Protein AF-A0A1I5XW73-F1 (afdb_monomer)

InterPro domains:
  IPR007391 Vancomycin resistance VanW [PF04294] (119-240)
  IPR052913 Glycopeptide antibiotic resistance protein [PTHR35788] (119-241)

Organism: NCBI:txid43305

Solvent-accessible surface area (backbone atoms only — not comparable to full-atom values): 15837 Å² total; per-residue (Å²): 142,83,87,84,86,82,84,82,87,84,82,80,87,82,85,82,83,84,82,82,81,89,79,90,81,84,90,83,84,87,84,89,81,87,82,86,84,86,81,91,80,84,90,79,90,80,83,88,81,93,74,89,74,82,74,78,79,76,79,82,76,82,75,78,76,85,79,76,95,74,77,87,69,79,77,75,73,60,72,89,82,86,84,86,69,89,75,71,63,77,82,40,89,79,59,76,77,68,48,72,42,77,56,11,62,27,78,40,66,56,71,69,72,86,41,58,48,22,50,49,16,24,51,38,39,34,57,53,46,36,71,41,72,41,41,56,72,34,68,50,46,50,44,67,61,55,36,72,62,29,44,56,95,72,71,28,42,69,10,64,41,98,94,52,72,39,52,30,13,41,33,44,59,53,43,20,31,46,50,46,3,36,51,61,45,65,42,44,77,75,40,74,35,51,61,94,60,82,60,94,87,45,63,84,81,69,44,26,32,60,36,59,94,79,70,39,40,43,24,36,27,32,82,49,98,51,58,30,32,34,42,43,52,69,63,98,66,24,38,42,25,31,32,27,35,66,68,128

Secondary structure (DSSP, 8-state):
--PPP------PPPP----PPP--------------------------------PPPPP----PPPPP-------PPPPS----S----TTSTTTTT--EEEEEEEEEE--STT-HHHHHHHHHHHHHHTTEEE-TT-EEEHHHHH-TT--GGGT--EEEETTEEEETTTHHHHHHHHHHHHHHTT-EEEE----SS--SSS-TT-S---BTTTTB--EEE--SSS-EEEEEEE-SSEEEEEEEEE--

pLDDT: mean 72.55, std 27.18, range [29.97, 98.81]

Radius of gyration: 30.23 Å; Cα contacts (8 Å, |Δi|>4): 359; chains: 1; bounding box: 80×69×90 Å

Structure (mmCIF, N/CA/C/O backbone):
data_AF-A0A1I5XW73-F1
#
_entry.id   AF-A0A1I5XW73-F1
#
loop_
_atom_site.group_PDB
_atom_site.id
_atom_site.type_symbol
_atom_site.label_atom_id
_atom_site.label_alt_id
_atom_site.label_comp_id
_atom_site.label_asym_id
_atom_site.label_entity_id
_atom_site.label_seq_id
_atom_site.pdbx_PDB_ins_code
_atom_site.Cartn_x
_atom_site.Cartn_y
_atom_site.Cartn_z
_atom_site.occupancy
_atom_site.B_iso_or_equiv
_atom_site.auth_seq_id
_atom_site.auth_comp_id
_atom_site.auth_asym_id
_atom_site.auth_atom_id
_atom_site.pdbx_PDB_model_num
ATOM 1 N N . MET A 1 1 ? 64.856 3.726 38.995 1.00 43.25 1 MET A N 1
ATOM 2 C CA . MET A 1 1 ? 63.694 3.183 38.260 1.00 43.25 1 MET A CA 1
ATOM 3 C C . MET A 1 1 ? 64.147 2.862 36.841 1.00 43.25 1 MET A C 1
ATOM 5 O O . MET A 1 1 ? 64.568 3.772 36.145 1.00 43.25 1 MET A O 1
ATOM 9 N N . LYS A 1 2 ? 64.192 1.581 36.454 1.00 43.78 2 LYS A N 1
ATOM 10 C CA . LYS A 1 2 ? 64.576 1.123 35.105 1.00 43.78 2 LYS A CA 1
ATOM 11 C C . LYS A 1 2 ? 63.394 0.325 34.548 1.00 43.78 2 LYS A C 1
ATOM 13 O O . LYS A 1 2 ? 63.005 -0.669 35.155 1.00 43.78 2 LYS A O 1
ATOM 18 N N . GLY A 1 3 ? 62.781 0.835 33.480 1.00 43.75 3 GLY A N 1
ATOM 19 C CA . GLY A 1 3 ? 61.578 0.279 32.857 1.00 43.75 3 GLY A CA 1
ATOM 20 C C . GLY A 1 3 ? 61.867 -1.014 32.094 1.00 43.75 3 GLY A C 1
ATOM 21 O O . GLY A 1 3 ? 62.906 -1.140 31.451 1.00 43.75 3 GLY A O 1
ATOM 22 N N . LYS A 1 4 ? 60.948 -1.979 32.194 1.00 53.97 4 LYS A N 1
ATOM 23 C CA . LYS A 1 4 ? 60.949 -3.223 31.416 1.00 53.97 4 LYS A CA 1
ATOM 24 C C . LYS A 1 4 ? 60.218 -2.977 30.093 1.00 53.97 4 LYS A C 1
ATOM 26 O O . LYS A 1 4 ? 59.090 -2.498 30.110 1.00 53.97 4 LYS A O 1
ATOM 31 N N . ILE A 1 5 ? 60.860 -3.315 28.977 1.00 49.81 5 ILE A N 1
ATOM 32 C CA . ILE A 1 5 ? 60.261 -3.326 27.637 1.00 49.81 5 ILE A CA 1
ATOM 33 C C . ILE A 1 5 ? 59.627 -4.706 27.432 1.00 49.81 5 ILE A C 1
ATOM 35 O O . ILE A 1 5 ? 60.302 -5.723 27.584 1.00 49.81 5 ILE A O 1
ATOM 39 N N . LEU A 1 6 ? 58.329 -4.733 27.131 1.00 48.38 6 LEU A N 1
ATOM 40 C CA . LEU A 1 6 ? 57.555 -5.939 26.842 1.00 48.38 6 LEU A CA 1
ATOM 41 C C . LEU A 1 6 ? 57.475 -6.099 25.316 1.00 48.38 6 LEU A C 1
ATOM 43 O O . LEU A 1 6 ? 56.865 -5.274 24.642 1.00 48.38 6 LEU A O 1
ATOM 47 N N . GLY A 1 7 ? 58.139 -7.120 24.771 1.00 45.47 7 GLY A N 1
ATOM 48 C CA . GLY A 1 7 ? 58.078 -7.453 23.347 1.00 45.47 7 GLY A CA 1
ATOM 49 C C . GLY A 1 7 ? 56.789 -8.204 23.017 1.00 45.47 7 GLY A C 1
ATOM 50 O O . GLY A 1 7 ? 56.508 -9.236 23.621 1.00 45.47 7 GLY A O 1
ATOM 51 N N . VAL A 1 8 ? 56.016 -7.683 22.064 1.00 43.50 8 VAL A N 1
ATOM 52 C CA . VAL A 1 8 ? 54.828 -8.339 21.503 1.00 43.50 8 VAL A CA 1
ATOM 53 C C . VAL A 1 8 ? 55.266 -9.197 20.315 1.00 43.50 8 VAL A C 1
ATOM 55 O O 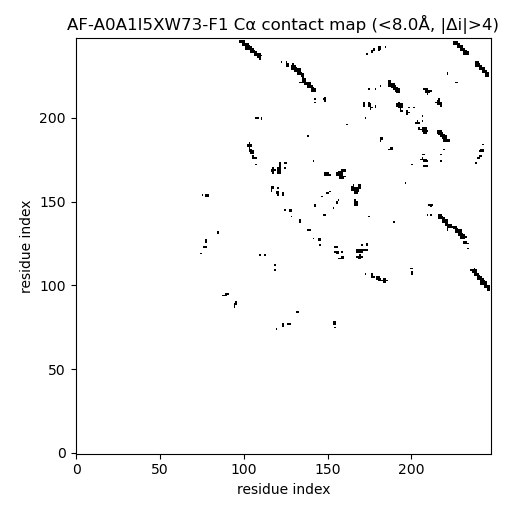. VAL A 1 8 ? 55.826 -8.687 19.347 1.00 43.50 8 VAL A O 1
ATOM 58 N N . LEU A 1 9 ? 55.029 -10.506 20.408 1.00 39.03 9 LEU A N 1
ATOM 59 C CA . LEU A 1 9 ? 55.245 -11.484 19.343 1.00 39.03 9 LEU A CA 1
ATOM 60 C C . LEU A 1 9 ? 53.989 -11.531 18.461 1.00 39.03 9 LEU A C 1
ATOM 62 O O . LEU A 1 9 ? 52.942 -11.995 18.906 1.00 39.03 9 LEU A O 1
ATOM 66 N N . VAL A 1 10 ? 54.087 -11.047 17.224 1.00 40.25 10 VAL A N 1
ATOM 67 C CA . VAL A 1 10 ? 53.017 -11.152 16.220 1.00 40.25 10 VAL A CA 1
ATOM 68 C C . VAL A 1 10 ? 53.246 -12.427 15.410 1.00 40.25 10 VAL A C 1
ATOM 70 O O . VAL A 1 10 ? 54.240 -12.543 14.699 1.00 40.25 10 VAL A O 1
ATOM 73 N N . VAL A 1 11 ? 52.338 -13.393 15.541 1.00 44.75 11 VAL A N 1
ATOM 74 C CA . VAL A 1 11 ? 52.328 -14.639 14.762 1.00 44.75 11 VAL A CA 1
ATOM 75 C C . VAL A 1 11 ? 51.370 -14.450 13.585 1.00 44.75 11 VAL A C 1
ATOM 77 O O . VAL A 1 11 ? 50.167 -14.311 13.794 1.00 44.75 11 VAL A O 1
ATOM 80 N N . LEU A 1 12 ? 51.893 -14.425 12.356 1.00 39.06 12 LEU A N 1
ATOM 81 C CA . LEU A 1 12 ? 51.082 -14.460 11.134 1.00 39.06 12 LEU A CA 1
ATOM 82 C C . LEU A 1 12 ? 50.777 -15.915 10.736 1.00 39.06 12 LEU A C 1
ATOM 84 O O . LEU A 1 12 ? 51.707 -16.725 10.695 1.00 39.06 12 LEU A O 1
ATOM 88 N N . PRO A 1 13 ? 49.524 -16.260 10.385 1.00 49.78 13 PRO A N 1
ATOM 89 C CA . PRO A 1 13 ? 49.202 -17.566 9.836 1.00 49.78 13 PRO A CA 1
ATOM 90 C C . PRO A 1 13 ? 49.558 -17.661 8.344 1.00 49.78 13 PRO A C 1
ATOM 92 O O . PRO A 1 13 ? 49.331 -16.762 7.538 1.00 49.78 13 PRO A O 1
ATOM 95 N N . MET A 1 14 ? 50.147 -18.807 8.034 1.00 44.94 14 MET A N 1
ATOM 96 C CA . MET A 1 14 ? 50.734 -19.268 6.784 1.00 44.94 14 MET A CA 1
ATOM 97 C C . MET A 1 14 ? 49.640 -19.581 5.744 1.00 44.94 14 MET A C 1
ATOM 99 O O . MET A 1 14 ? 48.806 -20.456 5.968 1.00 44.94 14 MET A O 1
ATOM 103 N N . PHE A 1 15 ? 49.646 -18.887 4.602 1.00 39.47 15 PHE A N 1
ATOM 104 C CA . PHE A 1 15 ? 48.802 -19.218 3.447 1.00 39.47 15 PHE A CA 1
ATOM 105 C C . PHE A 1 15 ? 49.288 -20.528 2.802 1.00 39.47 15 PHE A C 1
ATOM 107 O O . PHE A 1 15 ? 50.402 -20.594 2.284 1.00 39.47 15 PHE A O 1
ATOM 114 N N . CYS A 1 16 ? 48.451 -21.569 2.815 1.00 36.56 16 CYS A N 1
ATOM 115 C CA . CYS A 1 16 ? 48.627 -22.754 1.973 1.00 36.56 16 CYS A CA 1
ATOM 116 C C . CYS A 1 16 ? 48.045 -22.476 0.583 1.00 36.56 16 CYS A C 1
ATOM 118 O O . CYS A 1 16 ? 46.832 -22.362 0.428 1.00 36.56 16 CYS A O 1
ATOM 120 N N . ALA A 1 17 ? 48.911 -22.394 -0.426 1.00 38.38 17 ALA A N 1
ATOM 121 C CA . ALA A 1 17 ? 48.521 -22.465 -1.827 1.00 38.38 17 ALA A CA 1
ATOM 122 C C . ALA A 1 17 ? 48.407 -23.942 -2.236 1.00 38.38 17 ALA A C 1
ATOM 124 O O . ALA A 1 17 ? 49.374 -24.694 -2.129 1.00 38.38 17 ALA A O 1
ATOM 125 N N . VAL A 1 18 ? 47.229 -24.356 -2.705 1.00 38.38 18 VAL A N 1
ATOM 126 C CA . VAL A 1 18 ? 47.035 -25.639 -3.389 1.00 38.38 18 VAL A CA 1
ATOM 127 C C . VAL A 1 18 ? 47.085 -25.361 -4.886 1.00 38.38 18 VAL A C 1
ATOM 129 O O . VAL A 1 18 ? 46.189 -24.735 -5.444 1.00 38.38 18 VA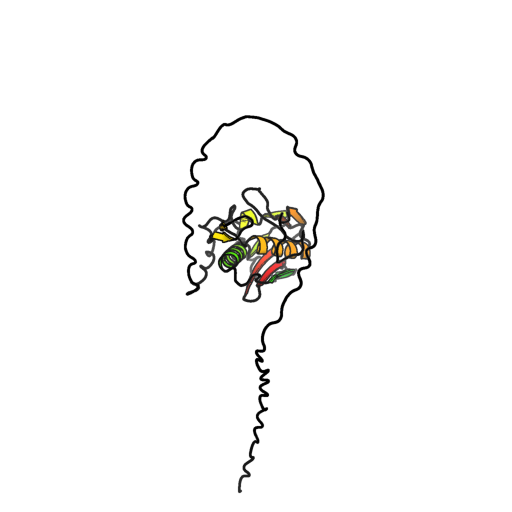L A O 1
ATOM 132 N N . SER A 1 19 ? 48.158 -25.808 -5.531 1.00 35.31 19 SER A N 1
ATOM 133 C CA . SER A 1 19 ? 48.283 -25.864 -6.986 1.00 35.31 19 SER A CA 1
ATOM 134 C C . SER A 1 19 ? 47.970 -27.292 -7.422 1.00 35.31 19 SER A C 1
ATOM 136 O O . SER A 1 19 ? 48.725 -28.208 -7.101 1.00 35.31 19 SER A O 1
ATOM 138 N N . ILE A 1 20 ? 46.860 -27.495 -8.130 1.00 41.53 20 ILE A N 1
ATOM 139 C CA . ILE A 1 20 ? 46.564 -28.766 -8.800 1.00 41.53 20 ILE A CA 1
ATOM 140 C C . ILE A 1 20 ? 46.953 -28.579 -10.265 1.00 41.53 20 ILE A C 1
ATOM 142 O O . ILE A 1 20 ? 46.466 -27.667 -10.932 1.00 41.53 20 ILE A O 1
ATOM 146 N N . GLY A 1 21 ? 47.924 -29.375 -10.708 1.00 34.03 21 GLY A N 1
ATOM 147 C CA . GLY A 1 21 ? 48.543 -29.272 -12.022 1.00 34.03 21 GLY A CA 1
ATOM 148 C C . GLY A 1 21 ? 47.618 -29.695 -13.161 1.00 34.03 21 GLY A C 1
ATOM 149 O O . GLY A 1 21 ? 46.856 -30.652 -13.040 1.00 34.03 21 GLY A O 1
ATOM 150 N N . PHE A 1 22 ? 47.747 -28.984 -14.280 1.00 34.38 22 PHE A N 1
ATOM 151 C CA . PHE A 1 22 ? 47.297 -29.414 -15.598 1.00 34.38 22 PHE A CA 1
ATOM 152 C C . PHE A 1 22 ? 48.170 -30.582 -16.073 1.00 34.38 22 PHE A C 1
ATOM 154 O O . PHE A 1 22 ? 49.394 -30.462 -16.126 1.00 34.38 22 PHE A O 1
ATOM 161 N N . GLY A 1 23 ? 47.535 -31.700 -16.418 1.00 32.16 23 GLY A N 1
ATOM 162 C CA . GLY A 1 23 ? 48.134 -32.773 -17.201 1.00 32.16 23 GLY A CA 1
ATOM 163 C C . GLY A 1 23 ? 47.393 -32.881 -18.527 1.00 32.16 23 GLY A C 1
ATOM 164 O O . GLY A 1 23 ? 46.221 -33.245 -18.533 1.00 32.16 23 GLY A O 1
ATOM 165 N N . ASP A 1 24 ? 48.076 -32.562 -19.624 1.00 33.88 24 ASP A N 1
ATOM 166 C CA . ASP A 1 24 ? 47.667 -32.939 -20.976 1.00 33.88 24 ASP A CA 1
ATOM 167 C C . ASP A 1 24 ? 48.139 -34.369 -21.246 1.00 33.88 24 ASP A C 1
ATOM 169 O O . ASP A 1 24 ? 49.329 -34.649 -21.107 1.00 33.88 24 ASP A O 1
ATOM 173 N N . LEU A 1 25 ? 47.232 -35.252 -21.670 1.00 37.66 25 LEU A N 1
ATOM 174 C CA . LEU A 1 25 ? 47.558 -36.455 -22.438 1.00 37.66 25 LEU A CA 1
ATOM 175 C C . LEU A 1 25 ? 46.396 -36.798 -23.385 1.00 37.66 25 LEU A C 1
ATOM 177 O O . LEU A 1 25 ? 45.222 -36.615 -23.074 1.00 37.66 25 LEU A O 1
ATOM 181 N N . GLU A 1 26 ? 46.786 -37.226 -24.578 1.00 36.25 26 GLU A N 1
ATOM 182 C CA . GLU A 1 26 ? 46.028 -37.245 -25.824 1.00 36.25 26 GLU A CA 1
ATOM 183 C C . GLU A 1 26 ? 45.000 -38.390 -25.973 1.00 36.25 26 GLU A C 1
ATOM 185 O O . GLU A 1 26 ? 45.101 -39.439 -25.348 1.00 36.25 26 GLU A O 1
ATOM 190 N N . LYS A 1 27 ? 44.048 -38.140 -26.888 1.00 33.22 27 LYS A N 1
ATOM 191 C CA . LYS A 1 27 ? 43.270 -39.037 -27.777 1.00 33.22 27 LYS A CA 1
ATOM 192 C C . LYS A 1 27 ? 43.314 -40.566 -27.568 1.00 33.22 27 LYS A C 1
ATOM 194 O O . LYS A 1 27 ? 44.326 -41.191 -27.849 1.00 33.22 27 LYS A O 1
ATOM 199 N N . GLU A 1 28 ? 42.116 -41.147 -27.449 1.00 34.81 28 GLU A N 1
ATOM 200 C CA . GLU A 1 28 ? 41.615 -42.313 -28.217 1.00 34.81 28 GLU A CA 1
ATOM 201 C C . GLU A 1 28 ? 40.069 -42.309 -28.118 1.00 34.81 28 GLU A C 1
ATOM 203 O O . GLU A 1 28 ? 39.517 -42.147 -27.037 1.00 34.81 28 GLU A O 1
ATOM 208 N N . SER A 1 29 ? 39.338 -42.072 -29.212 1.00 31.78 29 SER A N 1
ATOM 209 C CA . SER A 1 29 ? 38.789 -43.035 -30.189 1.00 31.78 29 SER A CA 1
ATOM 210 C C . SER A 1 29 ? 37.508 -43.755 -29.736 1.00 31.78 29 SER A C 1
ATOM 212 O O . SER A 1 29 ? 37.549 -44.620 -28.877 1.00 31.78 29 SER A O 1
ATOM 214 N N . SER A 1 30 ? 36.415 -43.395 -30.427 1.00 36.06 30 SER A N 1
ATOM 215 C CA . SER A 1 30 ? 35.191 -44.155 -30.745 1.00 36.06 30 SER A CA 1
ATOM 216 C C . SER A 1 30 ? 34.484 -44.944 -29.638 1.00 36.06 30 SER A C 1
ATOM 218 O O . SER A 1 30 ? 34.977 -45.980 -29.225 1.00 36.06 30 SER A O 1
ATOM 220 N N . ASP A 1 31 ? 33.239 -44.560 -29.334 1.00 41.25 31 ASP A N 1
ATOM 221 C CA . ASP A 1 31 ? 32.102 -45.457 -29.576 1.00 41.25 31 ASP A CA 1
ATOM 222 C C . ASP A 1 31 ? 30.777 -44.686 -29.671 1.00 41.25 31 ASP A C 1
ATOM 224 O O . ASP A 1 31 ? 30.403 -43.877 -28.822 1.00 41.25 31 ASP A O 1
ATOM 228 N N . ASN A 1 32 ? 30.099 -44.926 -30.790 1.00 36.19 32 ASN A N 1
ATOM 229 C CA . ASN A 1 32 ? 28.805 -44.385 -31.173 1.00 36.19 32 ASN A CA 1
ATOM 230 C C . ASN A 1 32 ? 27.717 -45.246 -30.517 1.00 36.19 32 ASN A C 1
ATOM 232 O O . ASN A 1 32 ? 27.567 -46.413 -30.878 1.00 36.19 32 ASN A O 1
ATOM 236 N N . HIS A 1 33 ? 26.899 -44.672 -29.636 1.00 38.00 33 HIS A N 1
ATOM 237 C CA . HIS A 1 33 ? 25.618 -45.273 -29.266 1.00 38.00 33 HIS A CA 1
ATOM 238 C C . HIS A 1 33 ? 24.476 -44.297 -29.538 1.00 38.00 33 HIS A C 1
ATOM 240 O O . HIS A 1 33 ? 24.115 -43.441 -28.738 1.00 38.00 33 HIS A O 1
ATOM 246 N N . THR A 1 34 ? 23.915 -44.465 -30.732 1.00 31.88 34 THR A N 1
ATOM 247 C CA . THR A 1 34 ? 22.598 -44.000 -31.153 1.00 31.88 34 THR A CA 1
ATOM 248 C C . THR A 1 34 ? 21.509 -44.626 -30.284 1.00 31.88 34 THR A C 1
ATOM 250 O O . THR A 1 34 ? 21.434 -45.852 -30.191 1.00 31.88 34 THR A O 1
ATOM 253 N N . VAL A 1 35 ? 20.614 -43.808 -29.730 1.00 34.31 35 VAL A N 1
ATOM 254 C CA . VAL A 1 35 ? 19.293 -44.259 -29.272 1.00 34.31 35 VAL A CA 1
ATOM 255 C C . VAL A 1 35 ? 18.254 -43.639 -30.194 1.00 34.31 35 VAL A C 1
ATOM 257 O O . VAL A 1 35 ? 18.051 -42.428 -30.212 1.00 34.31 35 VAL A O 1
ATOM 260 N N . ALA A 1 36 ? 17.642 -44.502 -30.999 1.00 30.91 36 ALA A N 1
ATOM 261 C CA . ALA A 1 36 ? 16.490 -44.199 -31.824 1.00 30.91 36 ALA A CA 1
ATOM 262 C C . ALA A 1 36 ? 15.239 -44.053 -30.944 1.00 30.91 36 ALA A C 1
ATOM 264 O O . ALA A 1 36 ? 14.989 -44.883 -30.070 1.00 30.91 36 ALA A O 1
ATOM 265 N N . MET A 1 37 ? 14.427 -43.036 -31.223 1.00 34.88 37 MET A N 1
ATOM 266 C CA . MET A 1 37 ? 13.009 -43.027 -30.879 1.00 34.88 37 MET A CA 1
ATOM 267 C C . MET A 1 37 ? 12.220 -42.879 -32.178 1.00 34.88 37 MET A C 1
ATOM 269 O O . MET A 1 37 ? 12.105 -41.790 -32.731 1.00 34.88 37 MET A O 1
ATOM 273 N N . GLU A 1 38 ? 11.701 -44.000 -32.674 1.00 35.06 38 GLU A N 1
ATOM 274 C CA . GLU A 1 38 ? 10.617 -44.030 -33.652 1.00 35.06 38 GLU A CA 1
ATOM 275 C C . GLU A 1 38 ? 9.286 -44.182 -32.906 1.00 35.06 38 GLU A C 1
ATOM 277 O O . GLU A 1 38 ? 9.136 -45.077 -32.076 1.00 35.06 38 GLU A O 1
ATOM 282 N N . SER A 1 39 ? 8.291 -43.356 -33.240 1.00 36.34 39 SER A N 1
ATOM 283 C CA . SER A 1 39 ? 6.919 -43.847 -33.431 1.00 36.34 39 SER A CA 1
ATOM 284 C C . SER A 1 39 ? 6.085 -42.864 -34.264 1.00 36.34 39 SER A C 1
ATOM 286 O O . SER A 1 39 ? 5.735 -41.765 -33.852 1.00 36.34 39 SER A O 1
ATOM 288 N N . ALA A 1 40 ? 5.842 -43.317 -35.491 1.00 31.55 40 ALA A N 1
ATOM 289 C CA . ALA A 1 40 ? 4.712 -43.108 -36.390 1.00 31.55 40 ALA A CA 1
ATOM 290 C C . ALA A 1 40 ? 3.572 -42.149 -35.983 1.00 31.55 40 ALA A C 1
ATOM 292 O O . ALA A 1 40 ? 2.803 -42.435 -35.070 1.00 31.55 40 ALA A O 1
ATOM 293 N N . PHE A 1 41 ? 3.322 -41.157 -36.844 1.00 33.00 41 PHE A N 1
ATOM 294 C CA . PHE A 1 41 ? 1.968 -40.775 -37.262 1.00 33.00 41 PHE A CA 1
ATOM 295 C C . PHE A 1 41 ? 1.987 -40.453 -38.766 1.00 33.00 41 PHE A C 1
ATOM 297 O O . PHE A 1 41 ? 2.868 -39.743 -39.246 1.00 33.00 41 PHE A O 1
ATOM 304 N N . ALA A 1 42 ? 1.063 -41.054 -39.516 1.00 39.97 42 ALA A N 1
ATOM 305 C CA . ALA A 1 42 ? 0.963 -40.959 -40.973 1.00 39.97 42 ALA A CA 1
ATOM 306 C C . ALA A 1 42 ? 0.476 -39.568 -41.445 1.00 39.97 42 ALA A C 1
ATOM 308 O O . ALA A 1 42 ? -0.284 -38.924 -40.717 1.00 39.97 42 ALA A O 1
ATOM 309 N N . PRO A 1 43 ? 0.850 -39.117 -42.660 1.00 35.78 43 PRO A N 1
ATOM 310 C CA . PRO A 1 43 ? 0.364 -37.867 -43.234 1.00 35.78 43 PRO A CA 1
ATOM 311 C C . PRO A 1 43 ? -1.007 -38.085 -43.885 1.00 35.78 43 PRO A C 1
ATOM 313 O O . PRO A 1 43 ? -1.180 -39.028 -44.655 1.00 35.78 43 PRO A O 1
ATOM 316 N N . ASN A 1 44 ? -1.970 -37.209 -43.594 1.00 37.84 44 ASN A N 1
ATOM 317 C CA . ASN A 1 44 ? -3.206 -37.126 -44.364 1.00 37.84 44 ASN A CA 1
ATOM 318 C C . ASN A 1 44 ? -3.217 -35.816 -45.151 1.00 37.84 44 ASN A C 1
ATOM 320 O O . ASN A 1 44 ? -2.928 -34.744 -44.620 1.00 37.84 44 ASN A O 1
ATOM 324 N N . GLU A 1 45 ? -3.506 -35.964 -46.434 1.00 35.62 45 GLU A N 1
ATOM 325 C CA . GLU A 1 45 ? -3.534 -34.946 -47.470 1.00 35.62 45 GLU A CA 1
ATOM 326 C C . GLU A 1 45 ? -4.642 -33.918 -47.205 1.00 35.62 45 GLU A C 1
ATOM 328 O O . GLU A 1 45 ? -5.769 -34.268 -46.850 1.00 35.62 45 GLU A O 1
ATOM 333 N N . THR A 1 46 ? -4.364 -32.635 -47.428 1.00 41.09 46 THR A N 1
ATOM 334 C CA . THR A 1 46 ? -5.400 -31.686 -47.853 1.00 41.09 46 THR A CA 1
ATOM 335 C C . THR A 1 46 ? -4.754 -30.637 -48.745 1.00 41.09 46 THR A C 1
ATOM 337 O O . THR A 1 46 ? -3.870 -29.891 -48.328 1.00 41.09 46 THR A O 1
ATOM 340 N N . GLU A 1 47 ? -5.166 -30.648 -50.007 1.00 33.66 47 GLU A N 1
ATOM 341 C CA . GLU A 1 47 ? -4.737 -29.714 -51.034 1.00 33.66 47 GLU A CA 1
ATOM 342 C C . GLU A 1 47 ? -5.240 -28.286 -50.775 1.00 33.66 47 GLU A C 1
ATOM 344 O O . GLU A 1 47 ? -6.369 -28.074 -50.340 1.00 33.66 47 GLU A O 1
ATOM 349 N N . GLY A 1 48 ? -4.404 -27.319 -51.160 1.00 29.97 48 GLY A N 1
ATOM 350 C CA . GLY A 1 48 ? -4.829 -26.219 -52.023 1.00 29.97 48 GLY A CA 1
ATOM 351 C C . GLY A 1 48 ? -5.653 -25.093 -51.405 1.00 29.97 48 GLY A C 1
ATOM 352 O O . GLY A 1 48 ? -6.863 -25.056 -51.572 1.00 29.97 48 GLY A O 1
ATOM 353 N N . ILE A 1 49 ? -4.964 -24.078 -50.878 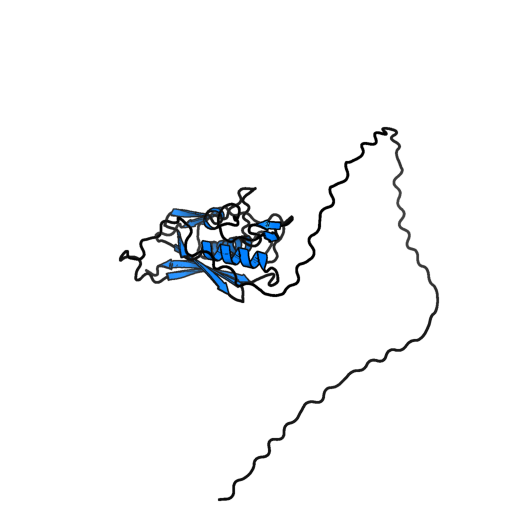1.00 37.19 49 ILE A N 1
ATOM 354 C CA . ILE A 1 49 ? -5.236 -22.669 -51.211 1.00 37.19 49 ILE A CA 1
ATOM 355 C C . ILE A 1 49 ? -3.941 -21.868 -51.043 1.00 37.19 49 ILE A C 1
ATOM 357 O O . ILE A 1 49 ? -3.493 -21.567 -49.941 1.00 37.19 49 ILE A O 1
ATOM 361 N N . THR A 1 50 ? -3.314 -21.552 -52.172 1.00 33.94 50 THR A N 1
ATOM 362 C CA . THR A 1 50 ? -2.267 -20.539 -52.281 1.00 33.94 50 THR A CA 1
ATOM 363 C C . THR A 1 50 ? -2.920 -19.161 -52.284 1.00 33.94 50 THR A C 1
ATOM 365 O O . THR A 1 50 ? -3.437 -18.733 -53.314 1.00 33.94 50 THR A O 1
ATOM 368 N N . GLU A 1 51 ? -2.863 -18.456 -51.159 1.00 35.28 51 GLU A N 1
ATOM 369 C CA . GLU A 1 51 ? -2.960 -16.996 -51.139 1.00 35.28 51 GLU A CA 1
ATOM 370 C C . GLU A 1 51 ? -1.786 -16.454 -50.323 1.00 35.28 51 GLU A C 1
ATOM 372 O O . GLU A 1 51 ? -1.763 -16.477 -49.093 1.00 35.28 51 GLU A O 1
ATOM 377 N N . THR A 1 52 ? -0.755 -16.022 -51.045 1.00 32.84 52 THR A N 1
ATOM 378 C CA . THR A 1 52 ? 0.361 -15.257 -50.500 1.00 32.84 52 THR A CA 1
ATOM 379 C C . THR A 1 52 ? -0.164 -13.872 -50.142 1.00 32.84 52 THR A C 1
ATOM 381 O O . THR A 1 52 ? -0.263 -13.003 -51.004 1.00 32.84 52 THR A O 1
ATOM 384 N N . ILE A 1 53 ? -0.521 -13.666 -48.877 1.00 35.34 53 ILE A N 1
ATOM 385 C CA . ILE A 1 53 ? -0.697 -12.324 -48.324 1.00 35.34 53 ILE A CA 1
ATOM 386 C C . ILE A 1 53 ? 0.660 -11.937 -47.736 1.00 35.34 53 ILE A C 1
ATOM 388 O O . ILE A 1 53 ? 1.071 -12.464 -46.702 1.00 35.34 53 ILE A O 1
ATOM 392 N N . GLU A 1 54 ? 1.388 -11.065 -48.434 1.00 35.84 54 GLU A N 1
ATOM 393 C CA . GLU A 1 54 ? 2.582 -10.417 -47.894 1.00 35.84 54 GLU A CA 1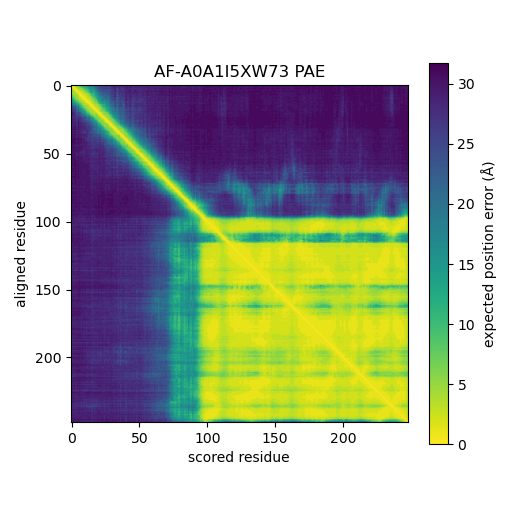
ATOM 394 C C . GLU A 1 54 ? 2.200 -9.672 -46.609 1.00 35.84 54 GLU A C 1
ATOM 396 O O . GLU A 1 54 ? 1.430 -8.710 -46.626 1.00 35.84 54 GLU A O 1
ATOM 401 N N . ALA A 1 55 ? 2.725 -10.134 -45.474 1.00 33.97 55 ALA A N 1
ATOM 402 C CA . ALA A 1 55 ? 2.686 -9.373 -44.238 1.00 33.97 55 ALA A CA 1
ATOM 403 C C . ALA A 1 55 ? 3.559 -8.117 -44.421 1.00 33.97 55 ALA A C 1
ATOM 405 O O . ALA A 1 55 ? 4.714 -8.250 -44.838 1.00 33.97 55 ALA A O 1
ATOM 406 N N . PRO A 1 56 ? 3.066 -6.901 -44.122 1.00 39.25 56 PRO A N 1
ATOM 407 C CA . PRO A 1 56 ? 3.926 -5.730 -44.119 1.00 39.25 56 PRO A CA 1
ATOM 408 C C . PRO A 1 56 ? 5.015 -5.922 -43.061 1.00 39.25 56 PRO A C 1
ATOM 410 O O . PRO A 1 56 ? 4.734 -6.335 -41.934 1.00 39.25 56 PRO A O 1
ATOM 413 N N . ALA A 1 57 ? 6.259 -5.639 -43.449 1.00 40.41 57 ALA A N 1
ATOM 414 C CA . ALA A 1 57 ? 7.413 -5.663 -42.564 1.00 40.41 57 ALA A CA 1
ATOM 415 C C . ALA A 1 57 ? 7.100 -4.896 -41.269 1.00 40.41 57 ALA A C 1
ATOM 417 O O . ALA A 1 57 ? 6.682 -3.736 -41.305 1.00 40.41 57 ALA A O 1
ATOM 418 N N . ALA A 1 58 ? 7.282 -5.565 -40.129 1.00 38.28 58 ALA A N 1
ATOM 419 C CA . ALA A 1 58 ? 7.219 -4.921 -38.828 1.00 38.28 58 ALA A CA 1
ATOM 420 C C . ALA A 1 58 ? 8.241 -3.769 -38.801 1.00 38.28 58 ALA A C 1
ATOM 422 O O . ALA A 1 58 ? 9.376 -3.975 -39.241 1.00 38.28 58 ALA A O 1
ATOM 423 N N . PRO A 1 59 ? 7.876 -2.565 -38.324 1.00 37.03 59 PRO A N 1
ATOM 424 C CA . PRO A 1 59 ? 8.844 -1.493 -38.187 1.00 37.03 59 PRO A CA 1
ATOM 425 C C . PRO A 1 59 ? 9.927 -1.931 -37.200 1.00 37.03 59 PRO A C 1
ATOM 427 O O . PRO A 1 59 ? 9.637 -2.401 -36.099 1.00 37.03 59 PRO A O 1
ATOM 430 N N . GLU A 1 60 ? 11.169 -1.792 -37.644 1.00 37.62 60 GLU A N 1
ATOM 431 C CA . GLU A 1 60 ? 12.390 -2.056 -36.898 1.00 37.62 60 GLU A CA 1
ATOM 432 C C . GLU A 1 60 ? 12.337 -1.293 -35.566 1.00 37.62 60 GLU A C 1
ATOM 434 O O . GLU A 1 60 ? 12.340 -0.060 -35.528 1.00 37.62 60 GLU A O 1
ATOM 439 N N . GLN A 1 61 ? 12.184 -2.028 -34.463 1.00 42.00 61 GLN A N 1
ATOM 440 C CA . GLN A 1 61 ? 12.204 -1.439 -33.133 1.00 42.00 61 GLN A CA 1
ATOM 441 C C . GLN A 1 61 ? 13.641 -1.037 -32.819 1.00 42.00 61 GLN A C 1
ATOM 443 O O . GLN A 1 61 ? 14.519 -1.885 -32.672 1.00 42.00 61 GLN A O 1
ATOM 448 N N . VAL A 1 62 ? 13.869 0.271 -32.720 1.00 39.38 62 VAL A N 1
ATOM 449 C CA . VAL A 1 62 ? 15.113 0.829 -32.197 1.00 39.38 62 VAL A CA 1
ATOM 450 C C . VAL A 1 62 ? 15.204 0.426 -30.729 1.00 39.38 62 VAL A C 1
ATOM 452 O O . VAL A 1 62 ? 14.517 0.989 -29.880 1.00 39.38 62 VAL A O 1
ATOM 455 N N . VAL A 1 63 ? 16.015 -0.589 -30.445 1.00 37.88 63 VAL A N 1
ATOM 456 C CA . VAL A 1 63 ? 16.419 -0.957 -29.088 1.00 37.88 63 VAL A CA 1
ATOM 457 C C . VAL A 1 63 ? 17.347 0.158 -28.593 1.00 37.88 63 VAL A C 1
ATOM 459 O O . VAL A 1 63 ? 18.405 0.343 -29.199 1.00 37.88 63 VAL A O 1
ATOM 462 N N . PRO A 1 64 ? 16.991 0.950 -27.565 1.00 41.38 64 PRO A N 1
ATOM 463 C CA . PRO A 1 64 ? 17.957 1.868 -26.980 1.00 41.38 64 PRO A CA 1
ATOM 464 C C . PRO A 1 64 ? 19.066 1.055 -26.300 1.00 41.38 64 PRO A C 1
ATOM 466 O O . PRO A 1 64 ? 18.791 0.085 -25.593 1.00 41.38 64 PRO A O 1
ATOM 469 N N . GLU A 1 65 ? 20.318 1.436 -26.552 1.00 37.59 65 GLU A N 1
ATOM 470 C CA . GLU A 1 65 ? 21.487 0.841 -25.903 1.00 37.59 65 GLU A CA 1
ATOM 471 C C . GLU A 1 65 ? 21.381 0.937 -24.370 1.00 37.59 65 GLU A C 1
ATOM 473 O O . GLU A 1 65 ? 20.824 1.911 -23.850 1.00 37.59 65 GLU A O 1
ATOM 478 N N . PRO A 1 66 ? 21.919 -0.048 -23.626 1.00 34.81 66 PRO A N 1
ATOM 479 C CA . PRO A 1 66 ? 21.941 0.002 -22.172 1.00 34.81 66 PRO A CA 1
ATOM 480 C C . PRO A 1 66 ? 22.754 1.215 -21.707 1.00 34.81 66 PRO A C 1
ATOM 482 O O . PRO A 1 66 ? 23.945 1.337 -21.997 1.00 34.81 66 PRO A O 1
ATOM 485 N N . VAL A 1 67 ? 22.100 2.114 -20.973 1.00 43.56 67 VAL A N 1
ATOM 486 C CA . VAL A 1 67 ? 22.765 3.221 -20.285 1.00 43.56 67 VAL A CA 1
ATOM 487 C C . VAL A 1 67 ? 23.621 2.622 -19.166 1.00 43.56 67 VAL A C 1
ATOM 489 O O . VAL A 1 67 ? 23.127 1.853 -18.345 1.00 43.56 67 VAL A O 1
ATOM 492 N N . ALA A 1 68 ? 24.921 2.922 -19.179 1.00 34.75 68 ALA A N 1
ATOM 493 C CA . ALA A 1 68 ? 25.877 2.463 -18.175 1.00 34.75 68 ALA A CA 1
ATOM 494 C C . ALA A 1 68 ? 25.497 2.961 -16.763 1.00 34.75 68 ALA A C 1
ATOM 496 O O . ALA A 1 68 ? 24.993 4.080 -16.644 1.00 34.75 68 ALA A O 1
ATOM 497 N N . PRO A 1 69 ? 25.762 2.183 -15.695 1.00 41.75 69 PRO A N 1
ATOM 498 C CA . PRO A 1 69 ? 25.450 2.588 -14.336 1.00 41.75 69 PRO A CA 1
ATOM 499 C C . PRO A 1 69 ? 26.576 3.491 -13.842 1.00 41.75 69 PRO A C 1
ATOM 501 O O . PRO A 1 69 ? 27.609 3.016 -13.373 1.00 41.75 69 PRO A O 1
ATOM 504 N N . ASP A 1 70 ? 26.414 4.800 -13.984 1.00 38.38 70 ASP A N 1
ATOM 505 C CA . ASP A 1 70 ? 27.223 5.726 -13.209 1.00 38.38 70 ASP A CA 1
ATOM 506 C C . ASP A 1 70 ? 26.426 6.992 -12.901 1.00 38.38 70 ASP A C 1
ATOM 508 O O . ASP A 1 70 ? 25.867 7.619 -13.798 1.00 38.38 70 ASP A O 1
ATOM 512 N N . GLN A 1 71 ? 26.447 7.348 -11.616 1.00 30.62 71 GLN A N 1
ATOM 513 C CA . GLN A 1 71 ? 25.754 8.451 -10.949 1.00 30.62 71 GLN A CA 1
ATOM 514 C C . GLN A 1 71 ? 24.268 8.185 -10.649 1.00 30.62 71 GLN A C 1
ATOM 516 O O . GLN A 1 71 ? 23.370 8.560 -11.395 1.00 30.62 71 GLN A O 1
ATOM 521 N N . ALA A 1 72 ? 24.015 7.572 -9.487 1.00 37.47 72 ALA A N 1
ATOM 522 C CA . ALA A 1 72 ? 22.727 7.689 -8.816 1.00 37.47 72 ALA A CA 1
ATOM 523 C C . ALA A 1 72 ? 22.480 9.176 -8.521 1.00 37.47 72 ALA A C 1
ATOM 525 O O . ALA A 1 72 ? 23.033 9.740 -7.572 1.00 37.47 72 ALA A O 1
ATOM 526 N N . ASP A 1 73 ? 21.687 9.822 -9.371 1.00 32.34 73 ASP A N 1
ATOM 527 C CA . ASP A 1 73 ? 21.105 11.115 -9.052 1.00 32.34 73 ASP A CA 1
ATOM 528 C C . ASP A 1 73 ? 20.314 10.983 -7.740 1.00 32.34 73 ASP A C 1
ATOM 530 O O . ASP A 1 73 ? 19.707 9.936 -7.483 1.00 32.34 73 ASP A O 1
ATOM 534 N N . PRO A 1 74 ? 20.310 12.011 -6.874 1.00 34.97 74 PRO A N 1
ATOM 535 C CA . PRO A 1 74 ? 19.512 11.970 -5.662 1.00 34.97 74 PRO A CA 1
ATOM 536 C C . PRO A 1 74 ? 18.055 11.707 -6.040 1.00 34.97 74 PRO A C 1
ATOM 538 O O . PRO A 1 74 ? 17.483 12.438 -6.852 1.00 34.97 74 PRO A O 1
ATOM 541 N N . VAL A 1 75 ? 17.473 10.666 -5.434 1.00 45.81 75 VAL A N 1
ATOM 542 C CA . VAL A 1 75 ? 16.044 10.354 -5.527 1.00 45.81 75 VAL A CA 1
ATOM 543 C C . VAL A 1 75 ? 15.283 11.666 -5.339 1.00 45.81 75 VAL A C 1
ATOM 545 O O . VAL A 1 75 ? 15.463 12.315 -4.300 1.00 45.81 75 VAL A O 1
ATOM 548 N N . PRO A 1 76 ? 14.483 12.115 -6.323 1.00 40.16 76 PRO A N 1
ATOM 549 C CA . PRO A 1 76 ? 13.683 13.306 -6.135 1.00 40.16 76 PRO A CA 1
ATOM 550 C C . PRO A 1 76 ? 12.780 13.042 -4.936 1.00 40.16 76 PRO A C 1
ATOM 552 O O . PRO A 1 76 ? 11.991 12.097 -4.942 1.00 40.16 76 PRO A O 1
ATOM 555 N N . ALA A 1 77 ? 12.941 13.848 -3.885 1.00 41.88 77 ALA A N 1
ATOM 556 C CA . ALA A 1 77 ? 12.066 13.789 -2.730 1.00 41.88 77 ALA A CA 1
ATOM 557 C C . ALA A 1 77 ? 10.621 13.828 -3.238 1.00 41.88 77 ALA A C 1
ATOM 559 O O . ALA A 1 77 ? 10.273 14.706 -4.037 1.00 41.88 77 ALA A O 1
ATOM 560 N N . ALA A 1 78 ? 9.802 12.862 -2.808 1.00 43.34 78 ALA A N 1
ATOM 561 C CA . ALA A 1 78 ? 8.370 12.917 -3.055 1.00 43.34 78 ALA A CA 1
ATOM 562 C C . ALA A 1 78 ? 7.892 14.325 -2.655 1.00 43.34 78 ALA A C 1
ATOM 564 O O . ALA A 1 78 ? 8.258 14.791 -1.570 1.00 43.34 78 ALA A O 1
ATOM 565 N N . PRO A 1 79 ? 7.167 15.045 -3.530 1.00 37.44 79 PRO A N 1
ATOM 566 C CA . PRO A 1 79 ? 6.826 16.431 -3.270 1.00 37.44 79 PRO A CA 1
ATOM 567 C C . PRO A 1 79 ? 6.089 16.536 -1.938 1.00 37.44 79 PRO A C 1
ATOM 569 O O . PRO A 1 79 ? 5.109 15.828 -1.692 1.00 37.44 79 PRO A O 1
ATOM 572 N N . GLU A 1 80 ? 6.575 17.439 -1.091 1.00 45.25 80 GLU A N 1
ATOM 573 C CA . GLU A 1 80 ? 5.920 17.838 0.144 1.00 45.25 80 GLU A CA 1
ATOM 574 C C . GLU A 1 80 ? 4.545 18.419 -0.241 1.00 45.25 80 GLU A C 1
ATOM 576 O O . GLU A 1 80 ? 4.423 19.549 -0.703 1.00 45.25 80 GLU A O 1
ATOM 581 N N . GLN A 1 81 ? 3.512 17.582 -0.111 1.00 48.91 81 GLN A N 1
ATOM 582 C CA . GLN A 1 81 ? 2.082 17.851 -0.313 1.00 48.91 81 GLN A CA 1
ATOM 583 C C . GLN A 1 81 ? 1.542 17.990 -1.750 1.00 48.91 81 GLN A C 1
ATOM 585 O O . GLN A 1 81 ? 1.475 19.078 -2.313 1.00 48.91 81 GLN A O 1
ATOM 590 N N . VAL A 1 82 ? 0.928 16.903 -2.245 1.00 37.50 82 VAL A N 1
AT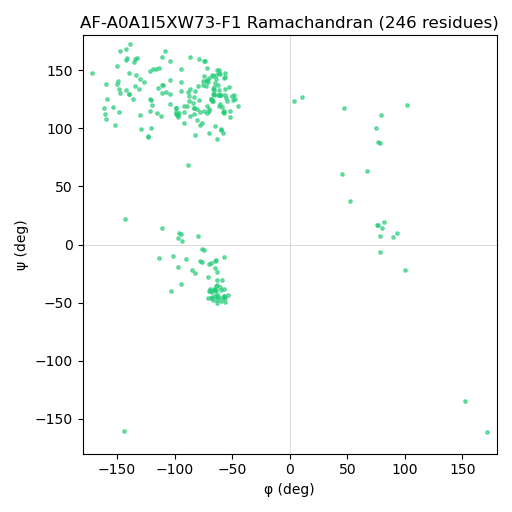OM 591 C CA . VAL A 1 82 ? -0.217 16.911 -3.189 1.00 37.50 82 VAL A CA 1
ATOM 592 C C . VAL A 1 82 ? -1.008 15.595 -2.984 1.00 37.50 82 VAL A C 1
ATOM 594 O O . VAL A 1 82 ? -0.457 14.531 -3.221 1.00 37.50 82 VAL A O 1
ATOM 597 N N . ALA A 1 83 ? -2.278 15.466 -2.593 1.00 36.38 83 ALA A N 1
ATOM 598 C CA . ALA A 1 83 ? -3.356 16.349 -2.173 1.00 36.38 83 ALA A CA 1
ATOM 599 C C . ALA A 1 83 ? -4.525 15.461 -1.655 1.00 36.38 83 ALA A C 1
ATOM 601 O O . ALA A 1 83 ? -4.779 14.395 -2.212 1.00 36.38 83 ALA A O 1
ATOM 602 N N . GLN A 1 84 ? -5.261 15.979 -0.660 1.00 33.50 84 GLN A N 1
ATOM 603 C CA . GLN A 1 84 ? -6.649 15.662 -0.260 1.00 33.50 84 GLN A CA 1
ATOM 604 C C . GLN A 1 84 ? -6.981 14.274 0.334 1.00 33.50 84 GLN A C 1
ATOM 606 O O . GLN A 1 84 ? -7.876 13.579 -0.138 1.00 33.50 84 GLN A O 1
ATOM 611 N N . ALA A 1 85 ? -6.404 13.964 1.494 1.00 36.66 85 ALA A N 1
ATOM 612 C CA . ALA A 1 85 ? -7.227 13.503 2.619 1.00 36.66 85 ALA A CA 1
ATOM 613 C C . ALA A 1 85 ? -7.539 14.735 3.477 1.00 36.66 85 ALA A C 1
ATOM 615 O O . ALA A 1 85 ? -6.764 15.693 3.453 1.00 36.66 85 ALA A O 1
ATOM 616 N N . THR A 1 86 ? -8.665 14.780 4.190 1.00 38.75 86 THR A N 1
ATOM 617 C CA . THR A 1 86 ? -8.949 15.882 5.120 1.00 38.75 86 THR A CA 1
ATOM 618 C C . THR A 1 86 ? -7.825 15.960 6.151 1.00 38.75 86 THR A C 1
ATOM 620 O O . THR A 1 86 ? -7.838 15.208 7.125 1.00 38.75 86 THR A O 1
ATOM 623 N N . ALA A 1 87 ? -6.845 16.835 5.921 1.00 38.78 87 ALA A N 1
ATOM 624 C CA . ALA A 1 87 ? -5.829 17.148 6.902 1.00 38.78 87 ALA A CA 1
ATOM 625 C C . ALA A 1 87 ? -6.574 17.666 8.132 1.00 38.78 87 ALA A C 1
ATOM 627 O O . ALA A 1 87 ? -7.275 18.680 8.072 1.00 38.78 87 ALA A O 1
ATOM 628 N N . VAL A 1 88 ? -6.499 16.909 9.221 1.00 48.69 88 VAL A N 1
ATOM 629 C CA . VAL A 1 88 ? -6.905 17.402 10.531 1.00 48.69 88 VAL A CA 1
ATOM 630 C C . VAL A 1 88 ? -6.012 18.609 10.803 1.00 48.69 88 VAL A C 1
ATOM 632 O O . VAL A 1 88 ? -4.802 18.510 10.614 1.00 48.69 88 VAL A O 1
ATOM 635 N N . ASP A 1 89 ? -6.601 19.751 11.167 1.00 44.06 89 ASP A N 1
ATOM 636 C CA . ASP A 1 89 ? -5.838 20.956 11.502 1.00 44.06 89 ASP A CA 1
ATOM 637 C C . ASP A 1 89 ? -4.772 20.588 12.553 1.00 44.06 89 ASP A C 1
ATOM 639 O O . ASP A 1 89 ? -5.142 20.198 13.672 1.00 44.06 89 ASP A O 1
ATOM 643 N N . PRO A 1 90 ? -3.471 20.681 12.217 1.00 43.91 90 PRO A N 1
ATOM 644 C CA . PRO A 1 90 ? -2.394 20.314 13.130 1.00 43.91 90 PRO A CA 1
ATOM 645 C C . PRO A 1 90 ? -2.340 21.225 14.368 1.00 43.91 90 PRO A C 1
ATOM 647 O O . PRO A 1 90 ? -1.713 20.860 15.358 1.00 43.91 90 PRO A O 1
ATOM 650 N N . ASN A 1 91 ? -3.034 22.372 14.349 1.00 41.34 91 ASN A N 1
ATOM 651 C CA . ASN A 1 91 ? -3.202 23.271 15.493 1.00 41.34 91 ASN A CA 1
ATOM 652 C C . ASN A 1 91 ? -4.521 23.071 16.253 1.00 41.34 91 ASN A C 1
ATOM 654 O O . ASN A 1 91 ? -4.810 23.818 17.195 1.00 41.34 91 ASN A O 1
ATOM 658 N N . SER A 1 92 ? -5.330 22.066 15.904 1.00 53.03 92 SER A N 1
ATOM 659 C CA . SER A 1 92 ? -6.446 21.688 16.766 1.00 53.03 92 SER A CA 1
ATOM 660 C C . SER A 1 92 ? -5.891 21.129 18.080 1.00 53.03 92 SER A C 1
ATOM 662 O O . SER A 1 92 ? -5.036 20.244 18.097 1.00 53.03 92 SER A O 1
ATOM 664 N N . ALA A 1 93 ? -6.389 21.632 19.212 1.00 48.00 93 ALA A N 1
ATOM 665 C CA . ALA A 1 93 ? -5.929 21.242 20.549 1.00 48.00 93 ALA A CA 1
ATOM 666 C C . ALA A 1 93 ? -6.044 19.725 20.845 1.00 48.00 93 ALA A C 1
ATOM 668 O O . ALA A 1 93 ? -5.498 19.256 21.839 1.00 48.00 93 ALA A O 1
ATOM 669 N N . ALA A 1 94 ? -6.734 18.963 19.988 1.00 52.38 94 ALA A N 1
ATOM 670 C CA . ALA A 1 94 ? -6.869 17.512 20.060 1.00 52.38 94 ALA A CA 1
ATOM 671 C C . ALA A 1 94 ? -5.681 16.736 19.448 1.00 52.38 94 ALA A C 1
ATOM 673 O O . ALA A 1 94 ? -5.442 15.605 19.857 1.00 52.38 94 ALA A O 1
ATOM 674 N N . ALA A 1 95 ? -4.922 17.314 18.506 1.00 53.00 95 ALA A N 1
ATOM 675 C CA . ALA A 1 95 ? -3.839 16.610 17.805 1.00 53.00 95 ALA A CA 1
ATOM 676 C C . ALA A 1 95 ? -2.494 16.626 18.560 1.00 53.00 95 ALA A C 1
ATOM 678 O O . ALA A 1 95 ? -1.646 15.764 18.343 1.00 53.00 95 ALA A O 1
ATOM 679 N N . ALA A 1 96 ? -2.288 17.580 19.471 1.00 55.38 96 ALA A N 1
ATOM 680 C CA . ALA A 1 96 ? -0.955 17.918 19.975 1.00 55.38 96 ALA A CA 1
ATOM 681 C C . ALA A 1 96 ? -0.339 16.936 20.999 1.00 55.38 96 ALA A C 1
ATOM 683 O O . ALA A 1 96 ? 0.805 17.143 21.384 1.00 55.38 96 ALA A O 1
ATOM 684 N N . ASN A 1 97 ? -1.044 15.884 21.443 1.00 66.50 97 ASN A N 1
ATOM 685 C CA . ASN A 1 97 ? -0.535 14.928 22.448 1.00 66.50 97 ASN A CA 1
ATOM 686 C C . ASN A 1 97 ? -0.958 13.466 22.203 1.00 66.50 97 ASN A C 1
ATOM 688 O O . ASN A 1 97 ? -0.997 12.672 23.143 1.00 66.50 97 ASN A O 1
ATOM 692 N N . ILE A 1 98 ? -1.317 13.094 20.971 1.00 78.62 98 ILE A N 1
ATOM 693 C CA . ILE A 1 98 ? -1.687 11.702 20.689 1.00 78.62 98 ILE A CA 1
ATOM 694 C C . ILE A 1 98 ? -0.416 10.849 20.673 1.00 78.62 98 ILE A C 1
ATOM 696 O O . ILE A 1 98 ? 0.451 11.021 19.816 1.00 78.62 98 ILE A O 1
ATOM 700 N N . VAL A 1 99 ? -0.315 9.921 21.624 1.00 89.81 99 VAL A N 1
ATOM 701 C CA . VAL A 1 99 ? 0.699 8.865 21.592 1.00 89.81 99 VAL A CA 1
ATOM 702 C C . VAL A 1 99 ? 0.192 7.777 20.656 1.00 89.81 99 VAL A C 1
ATOM 704 O O . VAL A 1 99 ? -0.841 7.167 20.914 1.00 89.81 99 VAL A O 1
ATOM 707 N N . TRP A 1 100 ? 0.911 7.549 19.565 1.00 94.06 100 TRP A N 1
ATOM 708 C CA . TRP A 1 100 ? 0.599 6.510 18.591 1.00 94.06 100 TRP A CA 1
ATOM 709 C C . TRP A 1 100 ? 1.377 5.235 18.910 1.00 94.06 100 TRP A C 1
ATOM 711 O O . TRP A 1 100 ? 2.555 5.301 19.264 1.00 94.06 100 TRP A O 1
ATOM 721 N N . ALA A 1 101 ? 0.737 4.080 18.762 1.00 95.88 101 ALA A N 1
ATOM 722 C CA . ALA A 1 101 ? 1.399 2.785 18.868 1.00 95.88 101 ALA A CA 1
ATOM 723 C C . ALA A 1 101 ? 0.994 1.873 17.717 1.00 95.88 101 ALA A C 1
ATOM 725 O O . ALA A 1 101 ? -0.161 1.903 17.287 1.00 95.88 101 ALA A O 1
ATOM 726 N N . SER A 1 102 ? 1.931 1.041 17.268 1.00 97.62 102 SER A N 1
ATOM 727 C CA . SER A 1 102 ? 1.655 0.036 16.248 1.00 97.62 102 SER A CA 1
ATOM 728 C C . SER A 1 102 ? 0.696 -1.024 16.770 1.00 97.62 102 SER A C 1
ATOM 730 O O . SER A 1 102 ? 0.878 -1.574 17.859 1.00 97.62 102 SER A O 1
ATOM 732 N N . ILE A 1 103 ? -0.347 -1.273 15.984 1.00 97.94 103 ILE A N 1
ATOM 733 C CA . ILE A 1 103 ? -1.306 -2.359 16.185 1.00 97.94 103 ILE A CA 1
ATOM 734 C C . ILE A 1 103 ? -1.231 -3.400 15.067 1.00 97.94 103 ILE A C 1
ATOM 736 O O . ILE A 1 103 ? -1.783 -4.483 15.222 1.00 97.94 103 ILE A O 1
ATOM 740 N N . GLY A 1 104 ? -0.521 -3.108 13.977 1.00 98.19 104 GLY A N 1
ATOM 741 C CA . GLY A 1 104 ? -0.195 -4.051 12.917 1.00 98.19 104 GLY A CA 1
ATOM 742 C C . GLY A 1 104 ? 0.996 -3.539 12.130 1.00 98.19 104 GLY A C 1
ATOM 743 O O . GLY A 1 104 ? 1.079 -2.349 11.847 1.00 98.19 104 GLY A O 1
ATOM 744 N N . HIS A 1 105 ? 1.904 -4.446 11.804 1.00 98.00 105 HIS A N 1
ATOM 745 C CA . HIS A 1 105 ? 3.202 -4.135 11.229 1.00 98.00 105 HIS A CA 1
ATOM 746 C C . HIS A 1 105 ? 3.526 -5.152 10.136 1.00 98.00 105 HIS A C 1
ATOM 748 O O . HIS A 1 105 ? 3.117 -6.313 10.249 1.00 98.00 105 HIS A O 1
ATOM 754 N N . GLU A 1 106 ? 4.239 -4.708 9.109 1.00 97.75 106 GLU A N 1
ATOM 755 C CA . GLU A 1 106 ? 4.844 -5.558 8.094 1.00 97.75 106 GLU A CA 1
ATOM 756 C C . GLU A 1 106 ? 6.135 -4.928 7.566 1.00 97.75 106 GLU A C 1
ATOM 758 O O . GLU A 1 106 ? 6.151 -3.757 7.175 1.00 97.75 106 GLU A O 1
ATOM 763 N N . ASP A 1 107 ? 7.170 -5.758 7.469 1.00 96.25 107 ASP A N 1
ATOM 764 C CA . ASP A 1 107 ? 8.418 -5.445 6.787 1.00 96.25 107 ASP A CA 1
ATOM 765 C C . ASP A 1 107 ? 8.501 -6.218 5.473 1.00 96.25 107 ASP A C 1
ATOM 767 O O . ASP A 1 107 ? 8.331 -7.439 5.438 1.00 96.25 107 ASP A O 1
ATOM 771 N N . ILE A 1 108 ? 8.839 -5.522 4.391 1.00 93.44 108 ILE A N 1
ATOM 772 C CA . ILE A 1 108 ? 9.173 -6.148 3.111 1.00 93.44 108 ILE A CA 1
ATOM 773 C C . ILE A 1 108 ? 10.592 -5.757 2.715 1.00 93.44 108 ILE A C 1
ATOM 775 O O . ILE A 1 108 ? 10.932 -4.579 2.622 1.00 93.44 108 ILE A O 1
ATOM 779 N N . MET A 1 109 ? 11.430 -6.762 2.468 1.00 87.44 109 MET A N 1
ATOM 780 C CA . MET A 1 109 ? 12.821 -6.546 2.078 1.00 87.44 109 MET A CA 1
ATOM 781 C C . MET A 1 109 ? 12.909 -5.772 0.759 1.00 87.44 109 MET A C 1
ATOM 783 O O . MET A 1 109 ? 12.088 -5.961 -0.146 1.00 87.44 109 MET A O 1
ATOM 787 N N . LEU A 1 110 ? 13.958 -4.960 0.616 1.00 80.44 110 LEU A N 1
ATOM 788 C CA . LEU A 1 110 ? 14.370 -4.414 -0.676 1.00 80.44 110 LEU A CA 1
ATOM 789 C C . LEU A 1 110 ? 14.789 -5.576 -1.580 1.00 80.44 110 LEU A C 1
ATOM 791 O O . LEU A 1 110 ? 15.927 -6.037 -1.556 1.00 80.44 110 LEU A O 1
ATOM 795 N N . TYR A 1 111 ? 13.841 -6.111 -2.342 1.00 69.38 111 TYR A N 1
ATOM 796 C CA . TYR A 1 111 ? 14.100 -7.220 -3.245 1.00 69.38 111 TYR A CA 1
ATOM 797 C C . TYR A 1 111 ? 13.356 -7.039 -4.579 1.00 69.38 111 TYR A C 1
ATOM 799 O O . TYR A 1 111 ? 12.156 -6.736 -4.565 1.00 69.38 111 TYR A O 1
ATOM 807 N N . PRO A 1 112 ? 14.046 -7.176 -5.728 1.00 69.94 112 PRO A N 1
ATOM 808 C CA . PRO A 1 112 ? 15.507 -7.192 -5.864 1.00 69.94 112 PRO A CA 1
ATOM 809 C C . PRO A 1 112 ? 16.112 -5.819 -5.517 1.00 69.94 112 PRO A C 1
ATOM 811 O O . PRO A 1 112 ? 15.521 -4.781 -5.821 1.00 69.94 112 PRO A O 1
ATOM 814 N N . VAL A 1 113 ? 17.300 -5.807 -4.905 1.00 69.56 113 VAL A N 1
ATOM 815 C CA . VAL A 1 113 ? 18.022 -4.561 -4.561 1.00 69.56 113 VAL A CA 1
ATOM 816 C C . VAL A 1 113 ? 18.409 -3.784 -5.825 1.00 69.56 113 VAL A C 1
ATOM 818 O O . VAL A 1 113 ? 18.308 -2.567 -5.845 1.00 69.56 113 VAL A O 1
ATOM 821 N N . GLU A 1 114 ? 18.757 -4.500 -6.895 1.00 75.62 114 GLU A N 1
ATOM 822 C CA . GLU A 1 114 ? 19.264 -3.958 -8.167 1.00 75.62 114 GLU A CA 1
ATOM 823 C C . GLU A 1 114 ? 18.177 -3.297 -9.049 1.00 75.62 114 GLU A C 1
ATOM 825 O O . GLU A 1 114 ? 18.476 -2.775 -10.122 1.00 75.62 114 GLU A O 1
ATOM 830 N N . GLU A 1 115 ? 16.893 -3.344 -8.662 1.00 80.06 115 GLU A N 1
ATOM 831 C CA . GLU A 1 115 ? 15.814 -2.712 -9.436 1.00 80.06 115 GLU A CA 1
ATOM 832 C C . GLU A 1 115 ? 15.590 -1.247 -9.030 1.00 80.06 115 GLU A C 1
ATOM 834 O O . GLU A 1 115 ? 14.541 -0.887 -8.483 1.00 80.06 115 GLU A O 1
ATOM 839 N N . ASP A 1 116 ? 16.552 -0.378 -9.342 1.00 85.44 116 ASP A N 1
ATOM 840 C CA . ASP A 1 116 ? 16.541 1.031 -8.921 1.00 85.44 116 ASP A CA 1
ATOM 841 C C . ASP A 1 116 ? 15.246 1.769 -9.295 1.00 85.44 116 ASP A C 1
ATOM 843 O O . ASP A 1 116 ? 14.661 2.471 -8.467 1.00 85.44 116 ASP A O 1
ATOM 847 N N . ALA A 1 117 ? 14.728 1.576 -10.513 1.00 93.75 117 ALA A N 1
ATOM 848 C CA . ALA A 1 117 ? 13.505 2.248 -10.962 1.00 93.75 117 ALA A CA 1
ATOM 849 C C . ALA A 1 117 ? 12.240 1.731 -10.248 1.00 93.75 117 ALA A C 1
ATOM 851 O O . ALA A 1 117 ? 11.360 2.517 -9.883 1.00 93.75 117 ALA A O 1
ATOM 852 N N . ASN A 1 118 ? 12.140 0.417 -10.011 1.00 94.00 118 ASN A N 1
ATOM 853 C CA . ASN A 1 118 ? 11.020 -0.167 -9.269 1.00 94.00 118 ASN A CA 1
ATOM 854 C C . ASN A 1 118 ? 11.050 0.267 -7.801 1.00 94.00 118 ASN A C 1
ATOM 856 O O . ASN A 1 118 ? 10.008 0.596 -7.228 1.00 94.00 118 ASN A O 1
ATOM 860 N N . ASN A 1 119 ? 12.244 0.306 -7.210 1.00 93.38 119 ASN A N 1
ATOM 861 C CA . ASN A 1 119 ? 12.448 0.734 -5.833 1.00 93.38 119 ASN A CA 1
ATOM 862 C C . ASN A 1 119 ? 12.185 2.243 -5.680 1.00 93.38 119 ASN A C 1
ATOM 864 O O . ASN A 1 119 ? 11.509 2.639 -4.732 1.00 93.38 119 ASN A O 1
ATOM 868 N N . THR A 1 120 ? 12.577 3.068 -6.658 1.00 94.88 120 THR A N 1
ATOM 869 C CA . THR A 1 120 ? 12.225 4.502 -6.720 1.00 94.88 120 THR A CA 1
ATOM 870 C C . THR A 1 120 ? 10.709 4.702 -6.686 1.00 94.88 120 THR A C 1
ATOM 872 O O . THR A 1 120 ? 10.186 5.455 -5.867 1.00 94.88 120 THR A O 1
ATOM 875 N N . ASN A 1 121 ? 9.964 3.981 -7.526 1.00 96.31 121 ASN A N 1
ATOM 876 C CA . ASN A 1 121 ? 8.501 4.066 -7.544 1.00 96.31 121 ASN A CA 1
ATOM 877 C C . ASN A 1 121 ? 7.854 3.587 -6.239 1.00 96.31 121 ASN A C 1
ATOM 879 O O . ASN A 1 121 ? 6.875 4.179 -5.780 1.00 96.31 121 ASN A O 1
ATOM 883 N N . ALA A 1 122 ? 8.382 2.522 -5.634 1.00 95.69 122 ALA A N 1
ATOM 884 C CA . ALA A 1 122 ? 7.913 2.040 -4.341 1.00 95.69 122 ALA A CA 1
ATOM 885 C C . ALA A 1 122 ? 8.176 3.069 -3.222 1.00 95.69 122 ALA A C 1
ATOM 887 O O . ALA A 1 122 ? 7.289 3.310 -2.407 1.00 95.69 122 ALA A O 1
ATOM 888 N N . GLN A 1 123 ? 9.321 3.761 -3.234 1.00 95.75 123 GLN A N 1
ATOM 889 C CA . GLN A 1 123 ? 9.616 4.863 -2.306 1.00 95.75 123 GLN A CA 1
ATOM 890 C C . GLN A 1 123 ? 8.642 6.038 -2.480 1.00 95.75 123 GLN A C 1
ATOM 892 O O . GLN A 1 123 ? 8.090 6.531 -1.494 1.00 95.75 123 GLN A O 1
ATOM 897 N N . VAL A 1 124 ? 8.360 6.437 -3.726 1.00 97.38 124 VAL A N 1
ATOM 898 C CA . VAL A 1 124 ? 7.356 7.471 -4.043 1.00 97.38 124 VAL A CA 1
ATOM 899 C C . VAL A 1 124 ? 5.981 7.076 -3.497 1.00 97.38 124 VAL A C 1
ATOM 901 O O . VAL A 1 124 ? 5.316 7.876 -2.836 1.00 97.38 124 VAL A O 1
ATOM 904 N N . ALA A 1 125 ? 5.565 5.826 -3.709 1.00 97.69 125 ALA A N 1
ATOM 905 C CA . ALA A 1 125 ? 4.289 5.333 -3.206 1.00 97.69 125 ALA A CA 1
ATOM 906 C C . ALA A 1 125 ? 4.231 5.267 -1.669 1.00 97.69 125 ALA A C 1
ATOM 908 O O . ALA A 1 125 ? 3.197 5.623 -1.102 1.00 97.69 125 ALA A O 1
ATOM 909 N N . CYS A 1 126 ? 5.324 4.880 -0.996 1.00 96.81 126 CYS A N 1
ATOM 910 C CA . CYS A 1 126 ? 5.448 4.978 0.464 1.00 96.81 126 CYS A CA 1
ATOM 911 C C . CYS A 1 126 ? 5.229 6.413 0.950 1.00 96.81 126 CYS A C 1
ATOM 913 O O . CYS A 1 126 ? 4.442 6.637 1.869 1.00 96.81 126 CYS A O 1
ATOM 915 N N . GLY A 1 127 ? 5.855 7.392 0.291 1.00 97.50 127 GLY A N 1
ATOM 916 C CA . GLY A 1 127 ? 5.685 8.808 0.618 1.00 97.50 127 GLY A CA 1
ATOM 917 C C . GLY A 1 127 ? 4.228 9.275 0.548 1.00 97.50 127 GLY A C 1
ATOM 918 O O . GLY A 1 127 ? 3.788 10.033 1.408 1.00 97.50 127 GLY A O 1
ATOM 919 N N . TYR A 1 128 ? 3.450 8.783 -0.422 1.00 98.06 128 TYR A N 1
ATOM 920 C CA . TYR A 1 128 ? 2.039 9.163 -0.574 1.00 98.06 128 TYR A CA 1
ATOM 921 C C . TYR A 1 128 ? 1.100 8.609 0.499 1.00 98.06 128 TYR A C 1
ATOM 923 O O . TYR A 1 128 ? 0.055 9.212 0.746 1.00 98.06 128 TYR A O 1
ATOM 931 N N . ILE A 1 129 ? 1.424 7.461 1.096 1.00 98.25 129 ILE A N 1
ATOM 932 C CA . ILE A 1 129 ? 0.574 6.835 2.121 1.00 98.25 129 ILE A CA 1
ATOM 933 C C . ILE A 1 129 ? 1.027 7.158 3.547 1.00 98.25 129 ILE A C 1
ATOM 935 O O . ILE A 1 129 ? 0.234 7.017 4.477 1.00 98.25 129 ILE A O 1
ATOM 939 N N . ASN A 1 130 ? 2.278 7.587 3.728 1.00 98.38 130 ASN A N 1
ATOM 940 C CA . ASN A 1 130 ? 2.824 7.891 5.041 1.00 98.38 130 ASN A CA 1
ATOM 941 C C . ASN A 1 130 ? 2.067 9.050 5.711 1.00 98.38 130 ASN A C 1
ATOM 943 O O . ASN A 1 130 ? 1.895 10.124 5.135 1.00 98.38 130 ASN A O 1
ATOM 947 N N . GLY A 1 131 ? 1.629 8.833 6.949 1.00 97.50 131 GLY A N 1
ATOM 948 C CA . GLY A 1 131 ? 0.858 9.792 7.737 1.00 97.50 131 GLY A CA 1
ATOM 949 C C . GLY A 1 131 ? -0.624 9.873 7.364 1.00 97.50 131 GLY A C 1
ATOM 950 O O . GLY A 1 131 ? -1.327 10.744 7.880 1.00 97.50 131 GLY A O 1
ATOM 951 N N . TYR A 1 132 ? -1.132 9.002 6.484 1.00 98.19 132 TYR A N 1
ATOM 952 C CA . TYR A 1 132 ? -2.551 9.012 6.129 1.00 98.19 132 TYR A CA 1
ATOM 953 C C . TYR A 1 132 ? -3.407 8.605 7.337 1.00 98.19 132 TYR A C 1
ATOM 955 O O . TYR A 1 132 ? -3.252 7.508 7.872 1.00 98.19 132 TYR A O 1
ATOM 963 N N . ILE A 1 133 ? -4.354 9.461 7.730 1.00 98.12 133 ILE A N 1
ATOM 964 C CA . ILE A 1 133 ? -5.334 9.170 8.783 1.00 98.12 133 ILE A CA 1
ATOM 965 C C . ILE A 1 133 ? -6.593 8.561 8.169 1.00 98.12 133 ILE A C 1
ATOM 967 O O . ILE A 1 133 ? -7.274 9.221 7.387 1.00 98.12 133 ILE A O 1
ATOM 971 N N . VAL A 1 134 ? -6.929 7.333 8.565 1.00 98.25 134 VAL A N 1
ATOM 972 C CA . VAL A 1 134 ? -8.172 6.651 8.188 1.00 98.25 134 VAL A CA 1
ATOM 973 C C . VAL A 1 134 ? -9.173 6.799 9.331 1.00 98.25 134 VAL A C 1
ATOM 975 O O . VAL A 1 134 ? -8.967 6.264 10.424 1.00 98.25 134 VAL A O 1
ATOM 978 N N . LYS A 1 135 ? -10.269 7.522 9.099 1.00 98.06 135 LYS A N 1
ATOM 979 C CA . LYS A 1 135 ? -11.303 7.789 10.114 1.00 98.06 135 LYS A CA 1
ATOM 980 C C . LYS A 1 135 ? -12.184 6.563 10.387 1.00 98.06 135 LYS A C 1
ATOM 982 O O . LYS A 1 135 ? -12.322 5.715 9.505 1.00 98.06 135 LYS A O 1
ATOM 987 N N . PRO A 1 136 ? -12.859 6.474 11.548 1.00 98.31 136 PRO A N 1
ATOM 988 C CA . PRO A 1 136 ? -13.869 5.451 11.804 1.00 98.31 136 PRO A CA 1
ATOM 989 C C . PRO A 1 136 ? -14.892 5.339 10.667 1.00 98.31 136 PRO A C 1
ATOM 991 O O . PRO A 1 136 ? -15.533 6.318 10.283 1.00 98.31 136 PRO A O 1
ATOM 994 N N . GLY A 1 137 ? -15.043 4.132 10.125 1.00 98.12 137 GLY A N 1
ATOM 995 C CA . GLY A 1 137 ? -15.930 3.811 9.006 1.00 98.12 137 GLY A CA 1
ATOM 996 C C . GLY A 1 137 ? -15.412 4.200 7.615 1.00 98.12 137 GLY A C 1
ATOM 997 O O . GLY A 1 137 ? -16.044 3.830 6.621 1.00 98.12 137 GLY A O 1
ATOM 998 N N . GLU A 1 138 ? -14.283 4.906 7.510 1.00 98.44 138 GLU A N 1
ATOM 999 C CA . GLU A 1 138 ? -13.666 5.269 6.233 1.00 98.44 138 GLU A CA 1
ATOM 1000 C C . GLU A 1 138 ? -13.062 4.039 5.547 1.00 98.44 138 GLU A C 1
ATOM 1002 O O . GLU A 1 138 ? -12.453 3.181 6.189 1.00 98.44 138 GLU A O 1
ATOM 1007 N N . ILE A 1 139 ? -13.226 3.967 4.222 1.00 98.75 139 ILE A N 1
ATOM 1008 C CA . ILE A 1 139 ? -12.547 2.990 3.371 1.00 98.75 139 ILE A CA 1
ATOM 1009 C C . ILE A 1 139 ? -11.333 3.671 2.747 1.00 98.75 139 ILE A C 1
ATOM 1011 O O . ILE A 1 139 ? -11.485 4.527 1.874 1.00 98.75 139 ILE A O 1
ATOM 1015 N N . PHE A 1 140 ? -10.143 3.242 3.151 1.00 98.69 140 PHE A N 1
ATOM 1016 C CA . PHE A 1 140 ? -8.900 3.615 2.495 1.00 98.69 140 PHE A CA 1
ATOM 1017 C C . PHE A 1 140 ? -8.788 2.917 1.132 1.00 98.69 140 PHE A C 1
ATOM 1019 O O . PHE A 1 140 ? -9.162 1.750 0.984 1.00 98.69 140 PHE A O 1
ATOM 1026 N N . SER A 1 141 ? -8.260 3.628 0.135 1.00 98.50 141 SER A N 1
ATOM 1027 C CA . SER A 1 141 ? -8.015 3.112 -1.214 1.00 98.50 141 SER A CA 1
ATOM 1028 C C . SER A 1 141 ? -6.595 3.425 -1.647 1.00 98.50 141 SER A C 1
ATOM 1030 O O . SER A 1 141 ? -6.253 4.583 -1.890 1.00 98.50 141 SER A O 1
ATOM 1032 N N . TYR A 1 142 ? -5.779 2.380 -1.766 1.00 98.44 142 TYR A N 1
ATOM 1033 C CA . TYR A 1 142 ? -4.364 2.525 -2.068 1.00 98.44 142 TYR A CA 1
ATOM 1034 C C . TYR A 1 142 ? -4.146 3.167 -3.445 1.00 98.44 142 TYR A C 1
ATOM 1036 O O . TYR A 1 142 ? -3.471 4.192 -3.545 1.00 98.44 142 TYR A O 1
ATOM 1044 N N . ALA A 1 143 ? -4.794 2.650 -4.495 1.00 96.31 143 ALA A N 1
ATOM 1045 C CA . ALA A 1 143 ? -4.648 3.164 -5.858 1.00 96.31 143 ALA A CA 1
ATOM 1046 C C . ALA A 1 143 ? -5.130 4.618 -6.013 1.00 96.31 143 ALA A C 1
ATOM 1048 O O . ALA A 1 143 ? -4.602 5.356 -6.848 1.00 96.31 143 ALA A O 1
ATOM 1049 N N . ASN A 1 144 ? -6.126 5.050 -5.228 1.00 95.62 144 ASN A N 1
ATOM 1050 C CA . ASN A 1 144 ? -6.544 6.453 -5.219 1.00 95.62 144 ASN A CA 1
ATOM 1051 C C . ASN A 1 144 ? -5.487 7.343 -4.559 1.00 95.62 144 ASN A C 1
ATOM 1053 O O . ASN A 1 144 ? -5.150 8.385 -5.120 1.00 95.62 144 ASN A O 1
ATOM 1057 N N . THR A 1 145 ? -4.962 6.925 -3.404 1.00 97.06 145 THR A N 1
ATOM 1058 C CA . THR A 1 145 ? -4.007 7.705 -2.605 1.00 97.06 145 THR A CA 1
ATOM 1059 C C . THR A 1 145 ? -2.679 7.905 -3.331 1.00 97.06 145 THR A C 1
ATOM 1061 O O . THR A 1 145 ? -2.170 9.024 -3.391 1.00 97.06 145 THR A O 1
ATOM 1064 N N . ILE A 1 146 ? -2.142 6.851 -3.953 1.00 95.44 146 ILE A N 1
ATOM 1065 C CA . ILE A 1 146 ? -0.857 6.935 -4.663 1.00 95.44 146 ILE A CA 1
ATOM 1066 C C . ILE A 1 146 ? -0.974 7.606 -6.044 1.00 95.44 146 ILE A C 1
ATOM 1068 O O . ILE A 1 146 ? 0.030 8.031 -6.617 1.00 95.44 146 ILE A O 1
ATOM 1072 N N . GLY A 1 147 ? -2.200 7.753 -6.557 1.00 92.38 147 GLY A N 1
ATOM 1073 C CA . GLY A 1 147 ? -2.513 8.288 -7.879 1.00 92.38 147 GLY A CA 1
ATOM 1074 C C . GLY A 1 147 ? -2.847 7.189 -8.888 1.00 92.38 147 GLY A C 1
ATOM 1075 O O . GLY A 1 147 ? -2.023 6.332 -9.210 1.00 92.38 147 GLY A O 1
ATOM 1076 N N . LYS A 1 148 ? -4.063 7.242 -9.443 1.00 86.50 148 LYS A N 1
ATOM 1077 C CA . LYS A 1 148 ? -4.538 6.268 -10.435 1.00 86.50 148 LYS A CA 1
ATOM 1078 C C . LYS A 1 148 ? -3.655 6.273 -11.678 1.00 86.50 148 LYS A C 1
ATOM 1080 O O . LYS A 1 148 ? -3.562 7.284 -12.364 1.00 86.50 148 LYS A O 1
ATOM 1085 N N . GLY A 1 149 ? -3.074 5.117 -11.985 1.00 85.00 149 GLY A N 1
ATOM 1086 C CA . GLY A 1 149 ? -2.180 4.965 -13.131 1.00 85.00 149 GLY A CA 1
ATOM 1087 C C . GLY A 1 149 ? -0.792 5.561 -12.912 1.00 85.00 149 GLY A C 1
ATOM 1088 O O . GLY A 1 149 ? -0.103 5.763 -13.904 1.00 85.00 149 GLY A O 1
ATOM 1089 N N . THR A 1 150 ? -0.413 5.839 -11.652 1.00 90.12 150 THR A N 1
ATOM 1090 C CA . THR A 1 150 ? 0.954 6.220 -11.244 1.00 90.12 150 THR A CA 1
ATOM 1091 C C . THR A 1 150 ? 1.560 7.276 -12.169 1.00 90.12 150 THR A C 1
ATOM 1093 O O . THR A 1 150 ? 2.548 7.016 -12.851 1.00 90.12 150 THR A O 1
ATOM 1096 N N . PRO A 1 151 ? 0.927 8.454 -12.269 1.00 89.81 151 PRO A N 1
ATOM 1097 C CA . PRO A 1 151 ? 1.239 9.400 -13.324 1.00 89.81 151 PRO A CA 1
ATOM 1098 C C . PRO A 1 151 ? 2.580 10.117 -13.064 1.00 89.81 151 PRO A C 1
ATOM 1100 O O . PRO A 1 151 ? 2.904 10.402 -11.908 1.00 89.81 151 PRO A O 1
ATOM 1103 N N . PRO A 1 152 ? 3.371 10.430 -14.103 1.00 92.44 152 PRO A N 1
ATOM 1104 C CA . PRO A 1 152 ? 4.732 10.954 -13.949 1.00 92.44 152 PRO A CA 1
ATOM 1105 C C . PRO A 1 152 ? 4.818 12.267 -13.159 1.00 92.44 152 PRO A C 1
ATOM 1107 O O . PRO A 1 152 ? 5.792 12.487 -12.445 1.00 92.44 152 PRO A O 1
ATOM 1110 N N . GLU A 1 153 ? 3.793 13.124 -13.202 1.00 93.75 153 GLU A N 1
ATOM 1111 C CA . GLU A 1 153 ? 3.735 14.362 -12.408 1.00 93.75 153 GLU A CA 1
ATOM 1112 C C . GLU A 1 153 ? 3.698 14.131 -10.887 1.00 93.75 153 GLU A C 1
ATOM 1114 O O . GLU A 1 153 ? 3.899 15.066 -10.114 1.00 93.75 153 GLU A O 1
ATOM 1119 N N . ARG A 1 154 ? 3.455 12.888 -10.452 1.00 92.69 154 ARG A N 1
ATOM 1120 C CA . ARG A 1 154 ? 3.540 12.446 -9.053 1.00 92.69 154 ARG A CA 1
ATOM 1121 C C . ARG A 1 154 ? 4.905 11.838 -8.696 1.00 92.69 154 ARG A C 1
ATOM 1123 O O . ARG A 1 154 ? 5.059 11.288 -7.615 1.00 92.69 154 ARG A O 1
ATOM 1130 N N . GLY A 1 155 ? 5.892 11.931 -9.588 1.00 93.94 155 GLY A N 1
ATOM 1131 C CA . GLY A 1 155 ? 7.258 11.449 -9.355 1.00 93.94 155 GLY A CA 1
ATOM 1132 C C . GLY A 1 155 ? 7.501 9.993 -9.754 1.00 93.94 155 GLY A C 1
ATOM 1133 O O . GLY A 1 155 ? 8.583 9.475 -9.501 1.00 93.94 155 GLY A O 1
ATOM 1134 N N . TYR A 1 156 ? 6.530 9.329 -10.388 1.00 96.81 156 TYR A N 1
ATOM 1135 C CA . TYR A 1 156 ? 6.723 7.968 -10.884 1.00 96.81 156 TYR A CA 1
ATOM 1136 C C . TYR A 1 156 ? 7.572 7.942 -12.154 1.00 96.81 156 TYR A C 1
ATOM 1138 O O . TYR A 1 156 ? 7.398 8.754 -13.065 1.00 96.81 156 TYR A O 1
ATOM 1146 N N . VAL A 1 157 ? 8.440 6.940 -12.241 1.00 96.19 157 VAL A N 1
ATOM 1147 C CA . VAL A 1 157 ? 9.303 6.650 -13.386 1.00 96.19 157 VAL A CA 1
ATOM 1148 C C . VAL A 1 157 ? 8.865 5.364 -14.084 1.00 96.19 157 VAL A C 1
ATOM 1150 O O . VAL A 1 157 ? 8.133 4.541 -13.524 1.00 96.19 157 VAL A O 1
ATOM 1153 N N . ILE A 1 158 ? 9.306 5.191 -15.330 1.00 95.31 158 ILE A N 1
ATOM 1154 C CA . ILE A 1 158 ? 9.104 3.946 -16.071 1.00 95.31 158 ILE A CA 1
ATOM 1155 C C . ILE A 1 158 ? 9.953 2.860 -15.414 1.00 95.31 158 ILE A C 1
ATOM 1157 O O . ILE A 1 158 ? 11.160 3.023 -15.252 1.00 95.31 158 ILE A O 1
ATOM 1161 N N . ALA A 1 159 ? 9.316 1.757 -15.046 1.00 93.75 159 ALA A N 1
ATOM 1162 C CA . ALA A 1 159 ? 9.957 0.633 -14.383 1.00 93.75 159 ALA A CA 1
ATOM 1163 C C . ALA A 1 159 ? 9.376 -0.686 -14.902 1.00 93.75 159 ALA A C 1
ATOM 1165 O O . ALA A 1 159 ? 8.367 -0.700 -15.617 1.00 93.75 159 ALA A O 1
ATOM 1166 N N . HIS A 1 160 ? 10.026 -1.799 -14.568 1.00 90.38 160 HIS A N 1
ATOM 1167 C CA . HIS A 1 160 ? 9.583 -3.104 -15.036 1.00 90.38 160 HIS A CA 1
ATOM 1168 C C . HIS A 1 160 ? 8.217 -3.460 -14.428 1.00 90.38 160 HIS A C 1
ATOM 1170 O O . HIS A 1 160 ? 7.971 -3.282 -13.232 1.00 90.38 160 HIS A O 1
ATOM 1176 N N . VAL A 1 161 ? 7.324 -3.978 -15.266 1.00 88.12 161 VAL A N 1
ATOM 1177 C CA . VAL A 1 161 ? 6.028 -4.542 -14.882 1.00 88.12 161 VAL A CA 1
ATOM 1178 C C . VAL A 1 161 ? 5.847 -5.882 -15.585 1.00 88.12 161 VAL A C 1
ATOM 1180 O O . VAL A 1 161 ? 6.465 -6.152 -16.612 1.00 88.12 161 VAL A O 1
ATOM 1183 N N . VAL A 1 162 ? 4.946 -6.727 -15.083 1.00 81.00 162 VAL A N 1
ATOM 1184 C CA . VAL A 1 162 ? 4.615 -7.982 -15.773 1.00 81.00 162 VAL A CA 1
ATOM 1185 C C . VAL A 1 162 ? 4.142 -7.672 -17.200 1.00 81.00 162 VAL A C 1
ATOM 1187 O O . VAL A 1 162 ? 3.093 -7.057 -17.392 1.00 81.00 162 VAL A O 1
ATOM 1190 N N . GLY A 1 163 ? 4.913 -8.112 -18.198 1.00 80.19 163 GLY A N 1
ATOM 1191 C CA . GLY A 1 163 ? 4.611 -7.910 -19.618 1.00 80.19 163 GLY A CA 1
ATOM 1192 C C . GLY A 1 163 ? 5.232 -6.666 -20.263 1.00 80.19 163 GLY A C 1
ATOM 1193 O O . GLY A 1 163 ? 4.876 -6.366 -21.402 1.00 80.19 163 GLY A O 1
ATOM 1194 N N . GLY A 1 164 ? 6.145 -5.954 -19.589 1.00 88.88 164 GLY A N 1
ATOM 1195 C CA . GLY A 1 164 ? 6.925 -4.879 -20.206 1.00 88.88 164 GLY A CA 1
ATOM 1196 C C . GLY A 1 164 ? 7.374 -3.803 -19.221 1.00 88.88 164 GLY A C 1
ATOM 1197 O O . GLY A 1 164 ? 7.854 -4.092 -18.130 1.00 88.88 164 GLY A O 1
ATOM 1198 N N . TYR A 1 165 ? 7.212 -2.547 -19.626 1.00 90.62 165 TYR A N 1
ATOM 1199 C CA . TYR A 1 165 ? 7.570 -1.376 -18.835 1.00 90.62 165 TYR A CA 1
ATOM 1200 C C . TYR A 1 165 ? 6.397 -0.402 -18.821 1.00 90.62 165 TYR A C 1
ATOM 1202 O O . TYR A 1 165 ? 5.788 -0.138 -19.859 1.00 90.62 165 TYR A O 1
ATOM 1210 N N . ASP A 1 166 ? 6.070 0.115 -17.644 1.00 92.19 166 ASP A N 1
ATOM 1211 C CA . ASP A 1 166 ? 5.033 1.130 -17.460 1.00 92.19 166 ASP A CA 1
ATOM 1212 C C . ASP A 1 166 ? 5.448 2.033 -16.291 1.00 92.19 166 ASP A C 1
ATOM 1214 O O . ASP A 1 166 ? 6.368 1.716 -15.524 1.00 92.19 166 ASP A O 1
ATOM 1218 N N . TYR A 1 167 ? 4.785 3.174 -16.151 1.00 93.31 167 TYR A N 1
ATOM 1219 C CA . TYR A 1 167 ? 4.981 4.007 -14.973 1.00 93.31 167 TYR A CA 1
ATOM 1220 C C . TYR A 1 167 ? 4.523 3.268 -13.716 1.00 93.31 167 TYR A C 1
ATOM 1222 O O . TYR A 1 167 ? 3.512 2.566 -13.732 1.00 93.31 167 TYR A O 1
ATOM 1230 N N . GLY A 1 168 ? 5.257 3.445 -12.617 1.00 91.44 168 GLY A N 1
ATOM 1231 C CA . GLY A 1 168 ? 4.861 2.900 -11.320 1.00 91.44 168 GLY A CA 1
ATOM 1232 C C . GLY A 1 168 ? 5.094 1.400 -11.148 1.00 91.44 168 GLY A C 1
ATOM 1233 O O . GLY A 1 168 ? 4.547 0.808 -10.220 1.00 91.44 168 GLY A O 1
ATOM 1234 N N . GLY A 1 169 ? 5.911 0.755 -11.986 1.00 93.38 169 GLY A N 1
ATOM 1235 C CA . GLY A 1 169 ? 6.410 -0.584 -11.656 1.00 93.38 169 GLY A CA 1
ATOM 1236 C C . GLY A 1 169 ? 7.045 -0.592 -10.261 1.00 93.38 169 GLY A C 1
ATOM 1237 O O . GLY A 1 169 ? 7.749 0.347 -9.912 1.00 93.38 169 GLY A O 1
ATOM 1238 N N . GLY A 1 170 ? 6.750 -1.606 -9.441 1.00 93.12 170 GLY A N 1
ATOM 1239 C CA . GLY A 1 170 ? 7.238 -1.720 -8.056 1.00 93.12 170 GLY A CA 1
ATOM 1240 C C . GLY A 1 170 ? 6.246 -1.304 -6.960 1.00 93.12 170 GLY A C 1
ATOM 1241 O O . GLY A 1 170 ? 6.339 -1.822 -5.849 1.00 93.12 170 GLY A O 1
ATOM 1242 N N . VAL A 1 171 ? 5.225 -0.485 -7.250 1.00 95.81 171 VAL A N 1
ATOM 1243 C CA . VAL A 1 171 ? 4.267 -0.016 -6.216 1.00 95.81 171 VAL A CA 1
ATOM 1244 C C . VAL A 1 171 ? 3.453 -1.142 -5.562 1.00 95.81 171 VAL A C 1
ATOM 1246 O O . VAL A 1 171 ? 3.001 -1.015 -4.425 1.00 95.81 171 VAL A O 1
ATOM 1249 N N . CYS A 1 172 ? 3.293 -2.285 -6.236 1.00 95.12 172 CYS A N 1
ATOM 1250 C CA . CYS A 1 172 ? 2.602 -3.441 -5.662 1.00 95.12 172 CYS A CA 1
ATOM 1251 C C . CYS A 1 172 ? 3.329 -4.057 -4.452 1.00 95.12 172 CYS A C 1
ATOM 1253 O O . CYS A 1 172 ? 2.671 -4.724 -3.651 1.00 95.12 172 CYS A O 1
ATOM 1255 N N . LYS A 1 173 ? 4.641 -3.812 -4.286 1.00 95.06 173 LYS A N 1
ATOM 1256 C CA . LYS A 1 173 ? 5.395 -4.201 -3.079 1.00 95.06 173 LYS A CA 1
ATOM 1257 C C . LYS A 1 173 ? 4.779 -3.530 -1.847 1.00 95.06 173 LYS A C 1
ATOM 1259 O O . LYS A 1 173 ? 4.397 -4.200 -0.894 1.00 95.06 173 LYS A O 1
ATOM 1264 N N . ILE A 1 174 ? 4.549 -2.219 -1.942 1.00 97.44 174 ILE A N 1
ATOM 1265 C CA . ILE A 1 174 ? 3.967 -1.407 -0.866 1.00 97.44 174 ILE A CA 1
ATOM 1266 C C . ILE A 1 174 ? 2.495 -1.748 -0.640 1.00 97.44 174 ILE A C 1
ATOM 1268 O O . ILE A 1 174 ? 2.060 -1.856 0.500 1.00 97.44 174 ILE A O 1
ATOM 1272 N N . SER A 1 175 ? 1.730 -1.972 -1.713 1.00 97.81 175 SER A N 1
ATOM 1273 C CA . SER A 1 175 ? 0.343 -2.450 -1.603 1.00 97.81 175 SER A CA 1
ATOM 1274 C C . SER A 1 175 ? 0.253 -3.769 -0.826 1.00 97.81 175 SER A C 1
ATOM 1276 O O . SER A 1 175 ? -0.600 -3.921 0.047 1.00 97.81 175 SER A O 1
ATOM 1278 N N . SER A 1 176 ? 1.150 -4.715 -1.122 1.00 97.69 176 SER A N 1
ATOM 1279 C CA . SER A 1 176 ? 1.184 -6.021 -0.459 1.00 97.69 176 SER A CA 1
ATOM 1280 C C . SER A 1 176 ? 1.594 -5.894 1.006 1.00 97.69 176 SER A C 1
ATOM 1282 O O . SER A 1 176 ? 0.899 -6.427 1.865 1.00 97.69 176 SER A O 1
ATOM 1284 N N . ALA A 1 177 ? 2.637 -5.119 1.308 1.00 97.81 177 ALA A N 1
ATOM 1285 C CA . ALA A 1 177 ? 3.057 -4.899 2.688 1.00 97.81 177 ALA A CA 1
ATOM 1286 C C . ALA A 1 177 ? 1.979 -4.178 3.517 1.00 97.81 177 ALA A C 1
ATOM 1288 O O . ALA A 1 177 ? 1.649 -4.596 4.625 1.00 97.81 177 ALA A O 1
ATOM 1289 N N . LEU A 1 178 ? 1.329 -3.157 2.948 1.00 98.69 178 LEU A N 1
ATOM 1290 C CA . LEU A 1 178 ? 0.210 -2.477 3.600 1.00 98.69 178 LEU A CA 1
ATOM 1291 C C . LEU A 1 178 ? -0.982 -3.420 3.828 1.00 98.69 178 LEU A C 1
ATOM 1293 O O . LEU A 1 178 ? -1.679 -3.294 4.834 1.00 98.69 178 LEU A O 1
ATOM 1297 N N . TYR A 1 179 ? -1.223 -4.369 2.919 1.00 98.62 179 TYR A N 1
ATOM 1298 C CA . TYR A 1 179 ? -2.238 -5.404 3.111 1.00 98.62 179 TYR A CA 1
ATOM 1299 C C . TYR A 1 179 ? -1.954 -6.277 4.335 1.00 98.62 179 TYR A C 1
ATOM 1301 O O . TYR A 1 179 ? -2.870 -6.506 5.133 1.00 98.62 179 TYR A O 1
ATOM 1309 N N . HIS A 1 180 ? -0.711 -6.716 4.516 1.00 98.56 180 HIS A N 1
ATOM 1310 C CA . HIS A 1 180 ? -0.305 -7.488 5.690 1.00 98.56 180 HIS A CA 1
ATOM 1311 C C . HIS A 1 180 ? -0.374 -6.652 6.965 1.00 98.56 180 HIS A C 1
ATOM 1313 O O . HIS A 1 180 ? -1.049 -7.068 7.903 1.00 98.56 180 HIS A O 1
ATOM 1319 N N . ALA A 1 181 ? 0.163 -5.429 6.975 1.00 98.69 181 ALA A N 1
ATOM 1320 C CA . ALA A 1 181 ? 0.070 -4.529 8.128 1.00 98.69 181 ALA A CA 1
ATOM 1321 C C . ALA A 1 181 ? -1.393 -4.258 8.539 1.00 98.69 181 ALA A C 1
ATOM 1323 O O . ALA A 1 181 ? -1.749 -4.361 9.715 1.00 98.69 181 ALA A O 1
ATOM 1324 N N . ALA A 1 182 ? -2.278 -3.993 7.569 1.00 98.69 182 ALA A N 1
ATOM 1325 C CA . ALA A 1 182 ? -3.709 -3.794 7.810 1.00 98.69 182 ALA A CA 1
ATOM 1326 C C . ALA A 1 182 ? -4.408 -5.063 8.317 1.00 98.69 182 ALA A C 1
ATOM 1328 O O . ALA A 1 182 ? -5.265 -4.984 9.202 1.00 98.69 182 ALA A O 1
ATOM 1329 N N . THR A 1 183 ? -4.045 -6.231 7.785 1.00 98.44 183 THR A N 1
ATOM 1330 C CA . THR A 1 183 ? -4.583 -7.523 8.235 1.00 98.44 183 THR A CA 1
ATOM 1331 C C . THR A 1 183 ? -4.120 -7.846 9.655 1.00 98.44 183 THR A C 1
ATOM 1333 O O . THR A 1 183 ? -4.953 -8.194 10.492 1.00 98.44 183 THR A O 1
ATOM 1336 N N . ASN A 1 184 ? -2.833 -7.645 9.952 1.00 98.38 184 ASN A N 1
ATOM 1337 C CA . ASN A 1 184 ? -2.227 -7.819 11.274 1.00 98.38 184 ASN A CA 1
ATOM 1338 C C . ASN A 1 184 ? -2.863 -6.879 12.308 1.00 98.38 184 ASN A C 1
ATOM 1340 O O . ASN A 1 184 ? -3.111 -7.291 13.438 1.00 98.38 184 ASN A O 1
ATOM 1344 N N . ALA A 1 185 ? -3.221 -5.659 11.895 1.00 98.19 185 ALA A N 1
ATOM 1345 C CA . ALA A 1 185 ? -3.963 -4.708 12.720 1.00 98.19 185 ALA A CA 1
ATOM 1346 C C . ALA A 1 185 ? -5.422 -5.106 12.981 1.00 98.19 185 ALA A C 1
ATOM 1348 O O . ALA A 1 185 ? -6.053 -4.554 13.878 1.00 98.19 185 ALA A O 1
ATOM 1349 N N . GLY A 1 186 ? -5.987 -6.032 12.201 1.00 98.19 186 GLY A N 1
ATOM 1350 C CA . GLY A 1 186 ? -7.403 -6.394 12.266 1.00 98.19 186 GLY A CA 1
ATOM 1351 C C . GLY A 1 186 ? -8.331 -5.445 11.498 1.00 98.19 186 GLY A C 1
ATOM 1352 O O . GLY A 1 186 ? -9.537 -5.430 11.752 1.00 98.19 186 GLY A O 1
ATOM 1353 N N . CYS A 1 187 ? -7.805 -4.658 10.551 1.00 98.38 187 CYS A N 1
ATOM 1354 C CA . CYS A 1 187 ? -8.629 -3.837 9.665 1.00 98.38 187 CYS A CA 1
ATOM 1355 C C . CYS A 1 187 ? -9.529 -4.711 8.780 1.00 98.38 187 CYS A C 1
ATOM 1357 O O . CYS A 1 187 ? -9.172 -5.820 8.369 1.00 98.38 187 CYS A O 1
ATOM 1359 N N . LYS A 1 188 ? -10.702 -4.194 8.402 1.00 98.44 188 LYS A N 1
ATOM 1360 C CA . LYS A 1 188 ? -11.613 -4.934 7.528 1.00 98.44 188 LYS A CA 1
ATOM 1361 C C . LYS A 1 188 ? -11.179 -4.799 6.071 1.00 98.44 188 LYS A C 1
ATOM 1363 O O . LYS A 1 188 ? -11.415 -3.765 5.456 1.00 98.44 188 LYS A O 1
ATOM 1368 N N . ILE A 1 189 ? -10.620 -5.854 5.485 1.00 98.56 189 ILE A N 1
ATOM 1369 C CA . ILE A 1 189 ? -10.281 -5.867 4.053 1.00 98.56 189 ILE A CA 1
ATOM 1370 C C . ILE A 1 189 ? -11.564 -5.845 3.205 1.00 98.56 189 ILE A C 1
ATOM 1372 O O . ILE A 1 189 ? -12.457 -6.680 3.383 1.00 98.56 189 ILE A O 1
ATOM 1376 N N . ILE A 1 190 ? -11.664 -4.859 2.311 1.00 98.56 190 ILE A N 1
ATOM 1377 C CA . ILE A 1 190 ? -12.815 -4.606 1.427 1.00 98.56 190 ILE A CA 1
ATOM 1378 C C . ILE A 1 190 ? -12.527 -5.085 0.008 1.00 98.56 190 ILE A C 1
ATOM 1380 O O . ILE A 1 190 ? -13.404 -5.649 -0.644 1.00 98.56 190 ILE A O 1
ATOM 1384 N N . GLU A 1 191 ? -11.307 -4.861 -0.469 1.00 98.44 191 GLU A N 1
ATOM 1385 C CA . GLU A 1 191 ? -10.856 -5.310 -1.778 1.00 98.44 191 GLU A CA 1
ATOM 1386 C C . GLU A 1 191 ? -9.405 -5.757 -1.690 1.00 98.44 191 GLU A C 1
ATOM 1388 O O . GLU A 1 191 ? -8.563 -5.057 -1.128 1.00 98.44 191 GLU A O 1
ATOM 1393 N N . ARG A 1 192 ? -9.134 -6.924 -2.265 1.00 98.00 192 ARG A N 1
ATOM 1394 C CA . ARG A 1 192 ? -7.799 -7.472 -2.442 1.00 98.00 192 ARG A CA 1
ATOM 1395 C C . ARG A 1 192 ? -7.810 -8.338 -3.696 1.00 98.00 192 ARG A C 1
ATOM 1397 O O . ARG A 1 192 ? -8.735 -9.124 -3.893 1.00 98.00 192 ARG A O 1
ATOM 1404 N N . HIS A 1 193 ? -6.757 -8.230 -4.496 1.00 96.94 193 HIS A N 1
ATOM 1405 C CA . HIS A 1 193 ? -6.487 -9.115 -5.625 1.00 96.94 193 HIS A CA 1
ATOM 1406 C C . HIS A 1 193 ? -5.054 -9.606 -5.524 1.00 96.94 193 HIS A C 1
ATOM 1408 O O . HIS A 1 193 ? -4.183 -8.824 -5.177 1.00 96.94 193 HIS A O 1
ATOM 1414 N N . ASN A 1 194 ? -4.789 -10.856 -5.873 1.00 94.69 194 ASN A N 1
ATOM 1415 C CA . ASN A 1 194 ? -3.425 -11.340 -6.060 1.00 94.69 194 ASN A CA 1
ATOM 1416 C C . ASN A 1 194 ? -2.939 -11.071 -7.496 1.00 94.69 194 ASN A C 1
ATOM 1418 O O . ASN A 1 194 ? -3.734 -10.856 -8.430 1.00 94.69 194 ASN A O 1
ATOM 1422 N N . HIS A 1 195 ? -1.623 -11.104 -7.693 1.00 92.56 195 HIS A N 1
ATOM 1423 C CA . HIS A 1 195 ? -1.026 -11.124 -9.021 1.00 92.56 195 HIS A CA 1
ATOM 1424 C C . HIS A 1 195 ? -1.426 -12.411 -9.753 1.00 92.56 195 HIS A C 1
ATOM 1426 O O . HIS A 1 195 ? -1.590 -13.485 -9.172 1.00 92.56 195 HIS A O 1
ATOM 1432 N N . SER A 1 196 ? -1.589 -12.299 -11.072 1.00 88.62 196 SER A N 1
ATOM 1433 C CA . SER A 1 196 ? -1.833 -13.448 -11.953 1.00 88.62 196 SER A CA 1
ATOM 1434 C C . SER A 1 196 ? -0.574 -14.271 -12.219 1.00 88.62 196 SER A C 1
ATOM 1436 O O . SER A 1 196 ? -0.668 -15.367 -12.764 1.00 88.62 196 SER A O 1
ATOM 1438 N N . GLN A 1 197 ? 0.597 -13.721 -11.906 1.00 88.75 197 GLN A N 1
ATOM 1439 C CA . GLN A 1 197 ? 1.895 -14.380 -11.972 1.00 88.75 197 GLN A CA 1
ATOM 1440 C C . GLN A 1 197 ? 2.527 -14.338 -10.576 1.00 88.75 197 GLN A C 1
ATOM 1442 O O . GLN A 1 197 ? 2.243 -13.394 -9.837 1.00 88.75 197 GLN A O 1
ATOM 1447 N N . PRO A 1 198 ? 3.350 -15.331 -10.201 1.00 87.88 198 PRO A N 1
ATOM 1448 C CA . PRO A 1 198 ? 4.066 -15.301 -8.932 1.00 87.88 198 PRO A CA 1
ATOM 1449 C C . PRO A 1 198 ? 4.930 -14.045 -8.797 1.00 87.88 198 PRO A C 1
ATOM 1451 O O . PRO A 1 198 ? 5.532 -13.595 -9.772 1.00 87.88 198 PRO A O 1
ATOM 1454 N N . VAL A 1 199 ? 4.990 -13.518 -7.579 1.00 88.94 199 VAL A N 1
ATOM 1455 C CA . VAL A 1 199 ? 5.944 -12.486 -7.170 1.00 88.94 199 VAL A CA 1
ATOM 1456 C C . VAL A 1 199 ? 7.039 -13.129 -6.329 1.00 88.94 199 VAL A C 1
ATOM 1458 O O . VAL A 1 199 ? 6.856 -14.213 -5.779 1.00 88.94 199 VAL A O 1
ATOM 1461 N N . ASP A 1 200 ? 8.186 -12.478 -6.256 1.00 87.75 200 ASP A N 1
ATOM 1462 C CA . ASP A 1 200 ? 9.387 -12.962 -5.577 1.00 87.75 200 ASP A CA 1
ATOM 1463 C C . ASP A 1 200 ? 9.470 -12.548 -4.097 1.00 87.75 200 ASP A C 1
ATOM 1465 O O . ASP A 1 200 ? 10.263 -13.115 -3.349 1.00 87.75 200 ASP A O 1
ATOM 1469 N N . TYR A 1 201 ? 8.625 -11.610 -3.661 1.00 87.94 201 TYR A N 1
ATOM 1470 C CA . TYR A 1 201 ? 8.609 -11.071 -2.296 1.00 87.94 201 TYR A CA 1
ATOM 1471 C C . TYR A 1 201 ? 7.501 -11.631 -1.380 1.00 87.94 201 TYR A C 1
ATOM 1473 O O . TYR A 1 201 ? 7.545 -11.398 -0.178 1.00 87.94 201 TYR A O 1
ATOM 1481 N N . TYR A 1 202 ? 6.533 -12.394 -1.904 1.00 91.56 202 TYR A N 1
ATOM 1482 C CA . TYR A 1 202 ? 5.510 -13.093 -1.106 1.00 91.56 202 TYR A CA 1
ATOM 1483 C C . TYR A 1 202 ? 5.175 -14.466 -1.689 1.00 91.56 202 TYR A C 1
ATOM 1485 O O . TYR A 1 202 ? 5.363 -14.726 -2.878 1.00 91.56 202 TYR A O 1
ATOM 1493 N N . ALA A 1 203 ? 4.628 -15.348 -0.847 1.00 92.12 203 ALA A N 1
ATOM 1494 C CA . ALA A 1 203 ? 4.119 -16.638 -1.291 1.00 92.12 203 ALA A CA 1
ATOM 1495 C C . ALA A 1 203 ? 2.963 -16.466 -2.303 1.00 92.12 203 ALA A C 1
ATOM 1497 O O . ALA A 1 203 ? 2.209 -15.489 -2.229 1.00 92.12 203 ALA A O 1
ATOM 1498 N N . PRO A 1 204 ? 2.771 -17.415 -3.242 1.00 91.25 204 PRO A N 1
ATOM 1499 C CA . PRO A 1 204 ? 1.698 -17.330 -4.225 1.00 91.25 204 PRO A CA 1
ATOM 1500 C C . PRO A 1 204 ? 0.322 -17.142 -3.582 1.00 91.25 204 PRO A C 1
ATOM 1502 O O . PRO A 1 204 ? -0.125 -17.973 -2.791 1.00 91.25 204 PRO A O 1
ATOM 1505 N N . GLY A 1 205 ? -0.367 -16.067 -3.968 1.00 91.62 205 GLY A N 1
ATOM 1506 C CA . GLY A 1 205 ? -1.692 -15.753 -3.443 1.00 91.62 205 GLY A CA 1
ATOM 1507 C C . GLY A 1 205 ? -1.675 -15.087 -2.071 1.00 91.62 205 GLY A C 1
ATOM 1508 O O . GLY A 1 205 ? -2.739 -14.998 -1.459 1.00 91.62 205 GLY A O 1
ATOM 1509 N N . ASP A 1 206 ? -0.527 -14.594 -1.598 1.00 93.75 206 ASP A N 1
ATOM 1510 C CA . ASP A 1 206 ? -0.384 -13.846 -0.340 1.00 93.75 206 ASP A CA 1
ATOM 1511 C C . ASP A 1 206 ? -0.037 -12.356 -0.537 1.00 93.75 206 ASP A C 1
ATOM 1513 O O . ASP A 1 206 ? 0.327 -11.637 0.380 1.00 93.75 206 ASP A O 1
ATOM 1517 N N . ASP A 1 207 ? -0.190 -11.862 -1.760 1.00 95.81 207 ASP A N 1
ATOM 1518 C CA . ASP A 1 207 ? 0.110 -10.494 -2.174 1.00 95.81 207 ASP A CA 1
ATOM 1519 C C . ASP A 1 207 ? -1.164 -9.665 -2.461 1.00 95.81 207 ASP A C 1
ATOM 1521 O O . ASP A 1 207 ? -2.269 -10.207 -2.604 1.00 95.81 207 ASP A O 1
ATOM 1525 N N . ALA A 1 208 ? -1.024 -8.342 -2.570 1.00 97.00 208 ALA A N 1
ATOM 1526 C CA . ALA A 1 208 ? -2.105 -7.430 -2.947 1.00 97.00 208 ALA A CA 1
ATOM 1527 C C . ALA A 1 208 ? -1.714 -6.602 -4.181 1.00 97.00 208 ALA A C 1
ATOM 1529 O O . ALA A 1 208 ? -1.123 -5.527 -4.085 1.00 97.00 208 ALA A O 1
ATOM 1530 N N . ALA A 1 209 ? -2.070 -7.109 -5.357 1.00 95.00 209 ALA A N 1
ATOM 1531 C CA . ALA A 1 209 ? -1.849 -6.475 -6.645 1.00 95.00 209 ALA A CA 1
ATOM 1532 C C . ALA A 1 209 ? -2.824 -5.318 -6.900 1.00 95.00 209 ALA A C 1
ATOM 1534 O O . ALA A 1 209 ? -4.041 -5.457 -6.740 1.00 95.00 209 ALA A O 1
ATOM 1535 N N . ILE A 1 210 ? -2.293 -4.220 -7.437 1.00 94.56 210 ILE A N 1
ATOM 1536 C CA . ILE A 1 210 ? -3.086 -3.133 -8.012 1.00 94.56 210 ILE A CA 1
ATOM 1537 C C . ILE A 1 210 ? -2.822 -2.996 -9.505 1.00 94.56 210 ILE A C 1
ATOM 1539 O O . ILE A 1 210 ? -1.750 -3.324 -10.006 1.00 94.56 210 ILE A O 1
ATOM 1543 N N . ALA A 1 211 ? -3.826 -2.527 -10.239 1.00 91.56 211 ALA A N 1
ATOM 1544 C CA . ALA A 1 211 ? -3.705 -2.291 -11.670 1.00 91.56 211 ALA A CA 1
ATOM 1545 C C . ALA A 1 211 ? -4.804 -1.342 -12.140 1.00 91.56 211 ALA A C 1
ATOM 1547 O O . ALA A 1 211 ? -5.991 -1.676 -12.109 1.00 91.56 211 ALA A O 1
ATOM 1548 N N . TYR A 1 212 ? -4.404 -0.175 -12.647 1.00 85.69 212 TYR A N 1
ATOM 1549 C CA . TYR A 1 212 ? -5.346 0.851 -13.093 1.00 85.69 212 TYR A CA 1
ATOM 1550 C C . TYR A 1 212 ? -6.2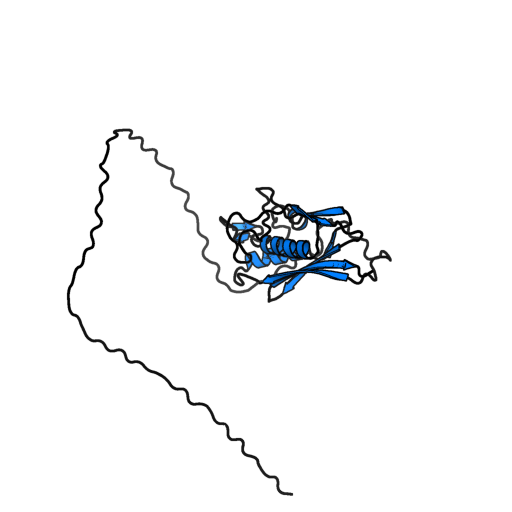18 0.379 -14.267 1.00 85.69 212 TYR A C 1
ATOM 1552 O O . TYR A 1 212 ? -7.444 0.479 -14.212 1.00 85.69 212 TYR A O 1
ATOM 1560 N N . LYS A 1 213 ? -5.598 -0.209 -15.301 1.00 86.00 213 LYS A N 1
ATOM 1561 C CA . LYS A 1 213 ? -6.282 -0.659 -16.529 1.00 86.00 213 LYS A CA 1
ATOM 1562 C C . LYS A 1 213 ? -7.366 -1.707 -16.241 1.00 86.00 213 LYS A C 1
ATOM 1564 O O . LYS A 1 213 ? -8.449 -1.639 -16.812 1.00 86.00 213 LYS A O 1
ATOM 1569 N N . SER A 1 214 ? -7.106 -2.632 -15.315 1.00 87.69 214 SER A N 1
ATOM 1570 C CA . SER A 1 214 ? -8.065 -3.665 -14.895 1.00 87.69 214 SER A CA 1
ATOM 1571 C C . SER A 1 214 ? -8.854 -3.302 -13.632 1.00 87.69 214 SER A C 1
ATOM 1573 O O . SER A 1 214 ? -9.538 -4.166 -13.092 1.00 87.69 214 SER A O 1
ATOM 1575 N N . ARG A 1 215 ? -8.760 -2.052 -13.154 1.00 92.19 215 ARG A N 1
ATOM 1576 C CA . ARG A 1 215 ? -9.465 -1.534 -11.968 1.00 92.19 215 ARG A CA 1
ATOM 1577 C C . ARG A 1 215 ? -9.272 -2.383 -10.701 1.00 92.19 215 ARG A C 1
ATOM 1579 O O . ARG A 1 215 ? -10.220 -2.550 -9.943 1.00 92.19 215 ARG A O 1
ATOM 1586 N N . LYS A 1 216 ? -8.068 -2.922 -10.494 1.00 95.31 216 LYS A N 1
ATOM 1587 C CA . LYS A 1 216 ? -7.701 -3.617 -9.253 1.00 95.31 216 LYS A CA 1
ATOM 1588 C C . LYS A 1 216 ? -7.157 -2.610 -8.254 1.00 95.31 216 LYS A C 1
ATOM 1590 O O . LYS A 1 216 ? -6.261 -1.837 -8.606 1.00 95.31 216 LYS A O 1
ATOM 1595 N N . ASP A 1 217 ? -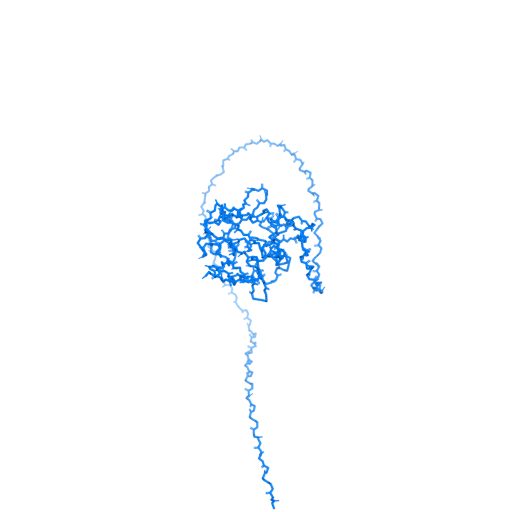7.668 -2.665 -7.036 1.00 97.88 217 ASP A N 1
ATOM 1596 C CA . ASP A 1 217 ? -7.229 -1.840 -5.919 1.00 97.88 217 ASP A CA 1
ATOM 1597 C C . ASP A 1 217 ? -7.050 -2.689 -4.652 1.00 97.88 217 ASP A C 1
ATOM 1599 O O . ASP A 1 217 ? -7.626 -3.771 -4.519 1.00 97.88 217 ASP A O 1
ATOM 1603 N N . PHE A 1 218 ? -6.271 -2.172 -3.708 1.00 98.44 218 PHE A N 1
ATOM 1604 C CA . PHE A 1 218 ? -6.257 -2.654 -2.338 1.00 98.44 218 PHE A CA 1
ATOM 1605 C C . PHE A 1 218 ? -7.020 -1.663 -1.456 1.00 98.44 218 PHE A C 1
ATOM 1607 O O . PHE A 1 218 ? -6.687 -0.475 -1.383 1.00 98.44 218 PHE A O 1
ATOM 1614 N N . ARG A 1 219 ? -8.075 -2.155 -0.797 1.00 98.75 219 ARG A N 1
ATOM 1615 C CA . ARG A 1 219 ? -8.951 -1.339 0.047 1.00 98.75 219 ARG A CA 1
ATOM 1616 C C . ARG A 1 219 ? -9.227 -2.020 1.370 1.00 98.75 219 ARG A C 1
ATOM 1618 O O . ARG A 1 219 ? -9.600 -3.194 1.403 1.00 98.75 219 ARG A O 1
ATOM 1625 N N . PHE A 1 220 ? -9.166 -1.252 2.447 1.00 98.81 220 PHE A N 1
ATOM 1626 C CA . PHE A 1 220 ? -9.593 -1.686 3.772 1.00 98.81 220 PHE A CA 1
ATOM 1627 C C . PHE A 1 220 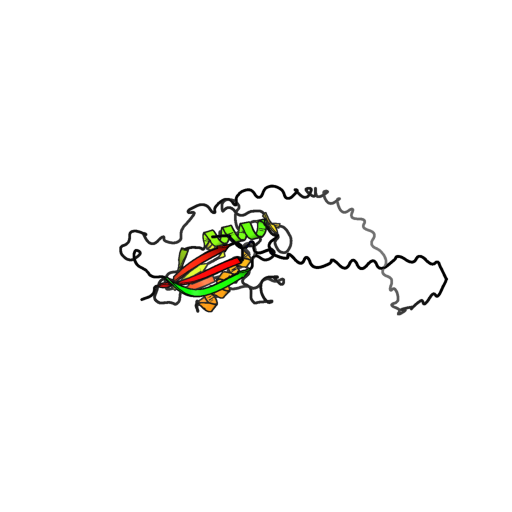? -10.417 -0.594 4.445 1.00 98.81 220 PHE A C 1
ATOM 1629 O O . PHE A 1 220 ? -10.328 0.578 4.088 1.00 98.81 220 PHE A O 1
ATOM 1636 N N . ARG A 1 221 ? -11.248 -0.988 5.406 1.00 98.69 221 ARG A N 1
ATOM 1637 C CA . ARG A 1 221 ? -12.068 -0.088 6.208 1.00 98.69 221 ARG A CA 1
ATOM 1638 C C . ARG A 1 221 ? -11.564 -0.067 7.641 1.00 98.69 221 ARG A C 1
ATOM 1640 O O . ARG A 1 221 ? -11.272 -1.124 8.209 1.00 98.69 221 ARG A O 1
ATOM 1647 N N . ASN A 1 222 ? -11.500 1.127 8.214 1.00 98.44 222 ASN A N 1
ATOM 1648 C CA . ASN A 1 222 ? -11.303 1.293 9.644 1.00 98.44 222 ASN A CA 1
ATOM 1649 C C . ASN A 1 222 ? -12.631 0.993 10.368 1.00 98.44 222 ASN A C 1
ATOM 1651 O O . ASN A 1 222 ? -13.551 1.807 10.339 1.00 98.44 222 ASN A O 1
ATOM 1655 N N . ASP A 1 223 ? -12.726 -0.174 11.008 1.00 97.94 223 ASP A N 1
ATOM 1656 C CA . ASP A 1 223 ? -13.878 -0.561 11.841 1.00 97.94 223 ASP A CA 1
ATOM 1657 C C . ASP A 1 223 ? -13.675 -0.226 13.332 1.00 97.94 223 ASP A C 1
ATOM 1659 O O . ASP A 1 223 ? -14.537 -0.530 14.161 1.00 97.94 223 ASP A O 1
ATOM 1663 N N . PHE A 1 224 ? -12.556 0.410 13.688 1.00 96.94 224 PHE A N 1
ATOM 1664 C CA . PHE A 1 224 ? -12.289 0.882 15.042 1.00 96.94 224 PHE A CA 1
ATOM 1665 C C . PHE A 1 224 ? -13.130 2.121 15.373 1.00 96.94 224 PHE A C 1
ATOM 1667 O O . PHE A 1 224 ? -13.582 2.868 14.505 1.00 96.94 224 PHE A O 1
ATOM 1674 N N . GLY A 1 225 ? -13.319 2.366 16.671 1.00 96.56 225 GLY A N 1
ATOM 1675 C CA . GLY A 1 225 ? -14.004 3.559 17.181 1.00 96.56 225 GLY A CA 1
ATOM 1676 C C . GLY A 1 225 ? -13.134 4.822 17.216 1.00 96.56 225 GLY A C 1
ATOM 1677 O O . GLY A 1 225 ? -13.554 5.819 17.796 1.00 96.56 225 GLY A O 1
ATOM 1678 N N . TYR A 1 226 ? -11.927 4.773 16.651 1.00 95.81 226 TYR A N 1
ATOM 1679 C CA . TYR A 1 226 ? -10.936 5.848 16.659 1.00 95.81 226 TYR A CA 1
ATOM 1680 C C . TYR A 1 226 ? -10.206 5.938 15.312 1.00 95.81 226 TYR A C 1
ATOM 1682 O O . TYR A 1 226 ? -10.210 4.990 14.525 1.00 95.81 226 TYR A O 1
ATOM 1690 N N . ASP A 1 227 ? -9.589 7.089 15.052 1.00 97.31 227 ASP A N 1
ATOM 1691 C CA . ASP A 1 227 ? -8.720 7.304 13.894 1.00 97.31 227 ASP A CA 1
ATOM 1692 C C . ASP A 1 227 ? -7.503 6.366 13.973 1.00 97.31 227 ASP A C 1
ATOM 1694 O O . ASP A 1 227 ? -6.902 6.216 15.037 1.00 97.31 227 ASP A O 1
ATOM 1698 N N . ILE A 1 228 ? -7.126 5.758 12.850 1.00 98.38 228 ILE A N 1
ATOM 1699 C CA . ILE A 1 228 ? -5.856 5.031 12.705 1.00 98.38 228 ILE A CA 1
ATOM 1700 C C . ILE A 1 228 ? -4.967 5.757 11.703 1.00 98.38 228 ILE A C 1
ATOM 1702 O O . ILE A 1 228 ? -5.470 6.414 10.791 1.00 98.38 228 ILE A O 1
ATOM 1706 N N . MET A 1 229 ? -3.654 5.631 11.855 1.00 98.50 229 MET A N 1
ATOM 1707 C CA . MET A 1 229 ? -2.6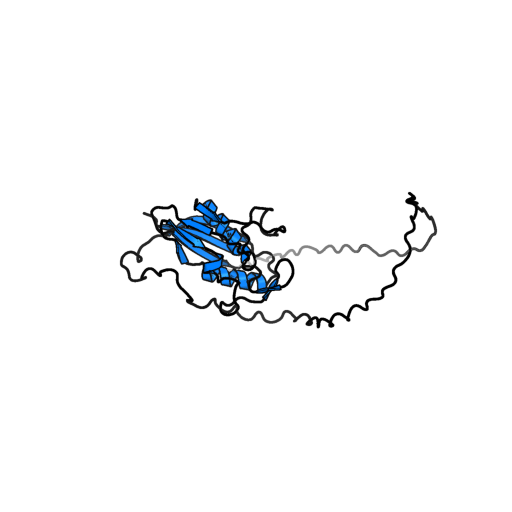76 6.234 10.954 1.00 98.50 229 MET A CA 1
ATOM 1708 C C . MET A 1 229 ? -1.899 5.154 10.214 1.00 98.50 229 MET A C 1
ATOM 1710 O O . MET A 1 229 ? -1.428 4.204 10.830 1.00 98.50 229 MET A O 1
ATOM 1714 N N . ILE A 1 230 ? -1.733 5.325 8.908 1.00 98.75 230 ILE A N 1
ATOM 1715 C CA . ILE A 1 230 ? -0.765 4.558 8.127 1.00 98.75 230 ILE A CA 1
ATOM 1716 C C . ILE A 1 230 ? 0.586 5.248 8.295 1.00 98.75 230 ILE A C 1
ATOM 1718 O O . ILE A 1 230 ? 0.742 6.404 7.903 1.00 98.75 230 ILE A O 1
ATOM 1722 N N . GLN A 1 231 ? 1.559 4.561 8.877 1.00 98.50 231 GLN A N 1
ATOM 1723 C CA . GLN A 1 231 ? 2.954 4.980 8.869 1.00 98.50 231 GLN A CA 1
ATOM 1724 C C . GLN A 1 231 ? 3.703 4.117 7.859 1.00 98.50 231 GLN A C 1
ATOM 1726 O O . GLN A 1 231 ? 3.579 2.896 7.861 1.00 98.50 231 GLN A O 1
ATOM 1731 N N . ALA A 1 232 ? 4.443 4.768 6.968 1.00 98.00 232 ALA A N 1
ATOM 1732 C CA . ALA A 1 232 ? 5.215 4.099 5.935 1.00 98.00 232 ALA A CA 1
ATOM 1733 C C . ALA A 1 232 ? 6.599 4.730 5.839 1.00 98.00 232 ALA A C 1
ATOM 1735 O O . ALA A 1 232 ? 6.732 5.941 5.647 1.00 98.00 232 ALA A O 1
ATOM 1736 N N . SER A 1 233 ? 7.627 3.904 5.956 1.00 97.19 233 SER A N 1
ATOM 1737 C CA . SER A 1 233 ? 9.020 4.312 5.822 1.00 97.19 233 SER A CA 1
ATOM 1738 C C . SER A 1 233 ? 9.801 3.275 5.024 1.00 97.19 233 SER A C 1
ATOM 1740 O O . SER A 1 233 ? 9.283 2.225 4.641 1.00 97.19 233 SER A O 1
ATOM 1742 N N . TYR A 1 234 ? 11.043 3.612 4.707 1.00 95.56 234 TYR A N 1
ATOM 1743 C CA . TYR A 1 234 ? 11.984 2.710 4.069 1.00 95.56 234 TYR A CA 1
ATOM 1744 C C . TYR A 1 234 ? 13.402 3.074 4.489 1.00 95.56 234 TYR A C 1
ATOM 1746 O O . TYR A 1 234 ? 13.680 4.234 4.812 1.00 95.56 234 TYR A O 1
ATOM 1754 N N . ASP A 1 235 ? 14.285 2.088 4.467 1.00 93.38 235 ASP A N 1
ATOM 1755 C CA . ASP A 1 235 ? 15.714 2.247 4.708 1.00 93.38 235 ASP A CA 1
ATOM 1756 C C . ASP A 1 235 ? 16.520 1.290 3.812 1.00 93.38 235 ASP A C 1
ATOM 1758 O O . ASP A 1 235 ? 16.027 0.841 2.781 1.00 93.38 235 ASP A O 1
ATOM 1762 N N . GLU A 1 236 ? 17.778 1.013 4.157 1.00 88.31 236 GLU A N 1
ATOM 1763 C CA . GLU A 1 236 ? 18.651 0.109 3.393 1.00 88.31 236 GLU A CA 1
ATOM 1764 C C . GLU A 1 236 ? 18.208 -1.366 3.447 1.00 88.31 236 GLU A C 1
ATOM 1766 O O . GLU A 1 236 ? 18.668 -2.183 2.648 1.00 88.31 236 GLU A O 1
ATOM 1771 N N . THR A 1 237 ? 17.335 -1.727 4.387 1.00 88.94 237 THR A N 1
ATOM 1772 C CA . THR A 1 237 ? 16.872 -3.100 4.614 1.00 88.94 237 THR A CA 1
ATOM 1773 C C . THR A 1 237 ? 15.567 -3.399 3.886 1.00 88.94 237 THR A C 1
ATOM 1775 O O . THR A 1 237 ? 15.377 -4.514 3.388 1.00 88.94 237 THR A O 1
ATOM 1778 N N . GLY A 1 238 ? 14.679 -2.413 3.765 1.00 93.56 238 GLY A N 1
ATOM 1779 C CA . GLY A 1 238 ? 13.355 -2.649 3.215 1.00 93.56 238 GLY A CA 1
ATOM 1780 C C . GLY A 1 238 ? 12.397 -1.478 3.341 1.00 93.56 238 GLY A C 1
ATOM 1781 O O . GLY A 1 238 ? 12.786 -0.325 3.524 1.00 93.56 238 GLY A O 1
ATOM 1782 N N . TYR A 1 239 ? 11.118 -1.811 3.215 1.00 96.38 239 TYR A N 1
ATOM 1783 C CA . TYR A 1 239 ? 9.996 -0.929 3.492 1.00 96.38 239 TYR A CA 1
ATOM 1784 C C . TYR A 1 239 ? 9.287 -1.419 4.751 1.00 96.38 239 TYR A C 1
ATOM 1786 O O . TYR A 1 239 ? 9.036 -2.617 4.888 1.00 96.38 239 TYR A O 1
ATOM 1794 N N . HIS A 1 240 ? 8.929 -0.478 5.617 1.00 97.62 240 HIS A N 1
ATOM 1795 C CA . HIS A 1 240 ? 8.317 -0.731 6.918 1.00 97.62 240 HIS A CA 1
ATOM 1796 C C . HIS A 1 240 ? 6.946 -0.065 6.946 1.00 97.62 240 HIS A C 1
ATOM 1798 O O . HIS A 1 240 ? 6.828 1.148 6.716 1.00 97.62 240 HIS A O 1
ATOM 1804 N N . LEU A 1 241 ? 5.904 -0.865 7.152 1.00 98.44 241 LEU A N 1
ATOM 1805 C CA . LEU A 1 241 ? 4.519 -0.417 7.129 1.00 98.44 241 LEU A CA 1
ATOM 1806 C C . LEU A 1 241 ? 3.865 -0.718 8.468 1.00 98.44 241 LEU A C 1
ATOM 1808 O O . LEU A 1 241 ? 3.788 -1.867 8.893 1.00 98.44 241 LEU A O 1
ATOM 1812 N N . ASP A 1 242 ? 3.306 0.316 9.081 1.00 98.56 242 ASP A N 1
ATOM 1813 C CA . ASP A 1 242 ? 2.607 0.226 10.351 1.00 98.56 242 ASP A CA 1
ATOM 1814 C C . ASP A 1 242 ? 1.206 0.827 10.247 1.00 98.56 242 ASP A C 1
ATOM 1816 O O . ASP A 1 242 ? 0.987 1.892 9.664 1.00 98.56 242 ASP A O 1
ATOM 1820 N N . ILE A 1 243 ? 0.247 0.161 10.883 1.00 98.62 243 ILE A N 1
ATOM 1821 C CA . ILE A 1 243 ? -1.026 0.761 11.264 1.00 98.62 243 ILE A CA 1
ATOM 1822 C C . ILE A 1 243 ? -0.917 1.152 12.729 1.00 98.62 243 ILE A C 1
ATOM 1824 O O . ILE A 1 243 ? -0.752 0.304 13.608 1.00 98.62 243 ILE A O 1
ATOM 1828 N N . LEU A 1 244 ? -1.032 2.448 12.990 1.00 98.31 244 LEU A N 1
ATOM 1829 C CA . LEU A 1 244 ? -0.931 3.013 14.322 1.00 98.31 244 LEU A CA 1
ATOM 1830 C C . LEU A 1 244 ? -2.310 3.380 14.868 1.00 98.31 244 LEU A C 1
ATOM 1832 O O . LEU A 1 244 ? -3.152 3.927 14.153 1.00 98.31 244 LEU A O 1
ATOM 1836 N N . ALA A 1 245 ? -2.508 3.147 16.161 1.00 96.62 245 ALA A N 1
ATOM 1837 C CA . ALA A 1 245 ? -3.683 3.571 16.913 1.00 96.62 245 ALA A CA 1
ATOM 1838 C C . ALA A 1 245 ? -3.295 4.530 18.050 1.00 96.62 245 ALA A C 1
ATOM 1840 O O . ALA A 1 245 ? -2.184 4.429 18.586 1.00 96.62 245 ALA A O 1
ATOM 1841 N N . PRO A 1 246 ? -4.194 5.446 18.451 1.00 94.62 246 PRO A N 1
ATOM 1842 C CA . PRO A 1 246 ? -3.995 6.269 19.633 1.00 94.62 246 PRO A CA 1
ATOM 1843 C C . PRO A 1 246 ? -3.992 5.395 20.895 1.00 94.62 246 PRO A C 1
ATOM 1845 O O . PRO A 1 246 ? -4.870 4.555 21.092 1.00 94.62 246 PRO A O 1
ATOM 1848 N N . GLN A 1 247 ? -3.017 5.615 21.772 1.00 84.81 247 GLN A N 1
ATOM 1849 C CA . GLN A 1 247 ? -3.009 5.078 23.131 1.00 84.81 247 GLN A CA 1
ATOM 1850 C C . GLN A 1 247 ? -3.953 5.929 23.989 1.00 84.81 247 GLN A C 1
ATOM 1852 O O . GLN A 1 247 ? -3.719 7.126 24.170 1.00 84.81 247 GLN A O 1
ATOM 1857 N N . LEU A 1 248 ? -5.044 5.312 24.446 1.00 71.38 248 LEU A N 1
ATOM 1858 C CA . LEU A 1 248 ? -6.093 5.926 25.267 1.00 71.38 248 LEU A CA 1
ATOM 1859 C C . LEU A 1 248 ? -5.862 5.693 26.763 1.00 71.38 248 LEU A C 1
ATOM 1861 O O . LEU A 1 248 ? -5.386 4.592 27.123 1.00 71.38 248 LEU A O 1
#

Mean predicted aligned error: 17.14 Å

Foldseek 3Di:
DDDDDDDDDDDDDDDDDDDDDDDDDDDDDDDDDDDDDDDDDDDDDDDDDDDDDDDPDDPDDPDDDDDDDDDPDPLPPQDPDDDDDPPDPCPDPVNPDFDKDFLFKFWFFCPPVPQVQLVSLLQLLLVQQAFDKAFAFRKDWSCVSCDQQQDCVRVWDWGDDVPGTGTRRNNQSVLLRQVRRCVSNVWAWDFFDFDPDDDPGDDHPSTGDDDNVVHGITMTHRNDPGMWGWHWDADNTGIMTGIIDTDD

Sequence (248 aa):
MKGKILGVLVVLPMFCAVSIGFGDLEKESSDNHTVAMESAFAPNETEGITETIEAPAAPEQVVPEPVAPDQADPVPAAPEQVAQATAVDPNSAAAANIVWASIGHEDIMLYPVEEDANNTNAQVACGYINGYIVKPGEIFSYANTIGKGTPPERGYVIAHVVGGYDYGGGVCKISSALYHAATNAGCKIIERHNHSQPVDYYAPGDDAAIAYKSRKDFRFRNDFGYDIMIQASYDETGYHLDILAPQL